Protein AF-A0A7W7MSZ8-F1 (afdb_monomer)

Secondary structure (DSSP, 8-state):
-------------GGG---HHHHHHHHHHTSTT-EEEEES-HHHHHHHHTSSEE--STTGGG-SEEEE---TTT--HHHHHHHHHHHHTTPEEEES---SEEEETTEEEE-HHHHHHHHHHHHT-PPEE-STT-HHHHHHHHHHTT-PPTT--EEEES-IIIIIHHHHHTT-EEEEESSSTHHHHTT-TTSPPPSEEES-GGGHHHHHHHHH-

Structure (mmCIF, N/CA/C/O backbone):
data_AF-A0A7W7MSZ8-F1
#
_entry.id   AF-A0A7W7MSZ8-F1
#
loop_
_atom_site.group_PDB
_atom_site.id
_atom_site.type_symbol
_atom_site.label_atom_id
_atom_site.label_alt_id
_atom_site.label_comp_id
_atom_site.label_asym_id
_atom_site.label_entity_id
_atom_site.label_seq_id
_atom_site.pdbx_PDB_ins_code
_atom_site.Cartn_x
_atom_site.Cartn_y
_atom_site.Cartn_z
_atom_site.occupancy
_atom_site.B_iso_or_equiv
_atom_site.auth_seq_id
_atom_site.auth_comp_id
_atom_site.auth_asym_id
_atom_site.auth_atom_id
_atom_site.pdbx_PDB_model_num
ATOM 1 N N . MET A 1 1 ? 19.944 14.796 14.033 1.00 32.25 1 MET A N 1
ATOM 2 C CA . MET A 1 1 ? 20.508 13.726 13.190 1.00 32.25 1 MET A CA 1
ATOM 3 C C . MET A 1 1 ? 19.995 14.000 11.793 1.00 32.25 1 MET A C 1
ATOM 5 O O . MET A 1 1 ? 18.788 13.993 11.601 1.00 32.25 1 MET A O 1
ATOM 9 N N . GLU A 1 2 ? 20.884 14.480 10.931 1.00 27.62 2 GLU A N 1
ATOM 10 C CA . GLU A 1 2 ? 20.561 15.154 9.671 1.00 27.62 2 GLU A CA 1
ATOM 11 C C . GLU A 1 2 ? 19.859 14.210 8.691 1.00 27.62 2 GLU A C 1
ATOM 13 O O . GLU A 1 2 ? 20.355 13.129 8.382 1.00 27.62 2 GLU A O 1
ATOM 18 N N . SER A 1 3 ? 18.688 14.632 8.217 1.00 29.45 3 SER A N 1
ATOM 19 C CA . SER A 1 3 ? 17.961 13.967 7.143 1.00 29.45 3 SER A CA 1
ATOM 20 C C . SER A 1 3 ? 18.680 14.290 5.834 1.00 29.45 3 SER A C 1
ATOM 22 O O . SER A 1 3 ? 18.565 15.403 5.323 1.00 29.45 3 SER A O 1
ATOM 24 N N . GLN A 1 4 ? 19.471 13.351 5.315 1.00 29.33 4 GLN A N 1
ATOM 25 C CA . GLN A 1 4 ? 20.028 13.453 3.968 1.00 29.33 4 GLN A CA 1
ATOM 26 C C . GLN A 1 4 ? 18.901 13.239 2.955 1.00 29.33 4 GLN A C 1
ATOM 28 O O . GLN A 1 4 ? 18.637 12.124 2.510 1.00 29.33 4 GLN A O 1
ATOM 33 N N . THR A 1 5 ? 18.214 14.319 2.593 1.00 26.33 5 THR A N 1
ATOM 34 C CA . THR A 1 5 ? 17.416 14.354 1.370 1.00 26.33 5 THR A CA 1
ATOM 35 C C . THR A 1 5 ? 18.396 14.356 0.205 1.00 26.33 5 THR A C 1
ATOM 37 O O . THR A 1 5 ? 18.974 15.390 -0.127 1.00 26.33 5 THR A O 1
ATOM 40 N N . VAL A 1 6 ? 18.618 13.192 -0.404 1.00 27.70 6 VAL A N 1
ATOM 41 C CA . VAL A 1 6 ? 19.163 13.132 -1.761 1.00 27.70 6 VAL A CA 1
ATOM 42 C C . VAL A 1 6 ? 18.134 13.831 -2.646 1.00 27.70 6 VAL A C 1
ATOM 44 O O . VAL A 1 6 ? 17.071 13.279 -2.921 1.00 27.70 6 VAL A O 1
ATOM 47 N N . LEU A 1 7 ? 18.416 15.078 -3.027 1.00 31.38 7 LEU A N 1
ATOM 48 C CA . LEU A 1 7 ? 17.740 15.734 -4.140 1.00 31.38 7 LEU A CA 1
ATOM 49 C C . LEU A 1 7 ? 18.106 14.932 -5.388 1.00 31.38 7 LEU A C 1
ATOM 51 O O . LEU A 1 7 ? 19.170 15.114 -5.973 1.00 31.38 7 LEU A O 1
ATOM 55 N N . LEU A 1 8 ? 17.254 13.971 -5.735 1.00 43.28 8 LEU A N 1
ATOM 56 C CA . LEU A 1 8 ? 17.232 13.429 -7.082 1.00 43.28 8 LEU A CA 1
ATOM 57 C C . LEU A 1 8 ? 16.849 14.612 -7.974 1.00 43.28 8 LEU A C 1
ATOM 59 O O . LEU A 1 8 ? 15.793 15.203 -7.761 1.00 43.28 8 LEU A O 1
ATOM 63 N N . ASP A 1 9 ? 17.740 14.991 -8.889 1.00 45.97 9 ASP A N 1
ATOM 64 C CA . ASP A 1 9 ? 17.580 16.078 -9.866 1.00 45.97 9 ASP A CA 1
ATOM 65 C C . ASP A 1 9 ? 16.508 15.692 -10.904 1.00 45.97 9 ASP A C 1
ATOM 67 O O . ASP A 1 9 ? 16.778 15.424 -12.072 1.00 45.97 9 ASP A O 1
ATOM 71 N N . LEU A 1 10 ? 15.285 15.498 -10.412 1.00 51.84 10 LEU A N 1
ATOM 72 C CA . LEU A 1 10 ? 14.100 15.120 -11.158 1.00 51.84 10 LEU A CA 1
ATOM 73 C C . LEU A 1 10 ? 13.180 16.336 -11.181 1.00 51.84 10 LEU A C 1
ATOM 75 O O . LEU A 1 10 ? 12.626 16.722 -10.150 1.00 51.84 10 LEU A O 1
ATOM 79 N N . ASP A 1 11 ? 12.991 16.904 -12.368 1.00 48.72 11 ASP A N 1
ATOM 80 C CA . ASP A 1 11 ? 11.979 17.925 -12.627 1.00 48.72 11 ASP A CA 1
ATOM 81 C C . ASP A 1 11 ? 10.583 17.281 -12.587 1.00 48.72 11 ASP A C 1
ATOM 83 O O . ASP A 1 11 ? 10.005 16.940 -13.617 1.00 48.72 11 ASP A O 1
ATOM 87 N N . GLY A 1 12 ? 10.061 17.052 -11.381 1.00 53.00 12 GLY A N 1
ATOM 88 C CA . GLY A 1 12 ? 8.702 16.570 -11.140 1.00 53.00 12 GLY A CA 1
ATOM 89 C C . GLY A 1 12 ? 7.910 17.563 -10.295 1.00 53.00 12 GLY A C 1
ATOM 90 O O . GLY A 1 12 ? 8.424 18.133 -9.330 1.00 53.00 12 GLY A O 1
ATOM 91 N N . THR A 1 13 ? 6.640 17.777 -10.626 1.00 53.09 13 THR A N 1
ATOM 92 C CA . THR A 1 13 ? 5.737 18.586 -9.793 1.00 53.09 13 THR A CA 1
ATOM 93 C C . THR A 1 13 ? 4.977 17.701 -8.803 1.00 53.09 13 THR A C 1
ATOM 95 O O . THR A 1 13 ? 4.677 16.544 -9.085 1.00 53.09 13 THR A O 1
ATOM 98 N N . LEU A 1 14 ? 4.585 18.240 -7.639 1.00 57.44 14 LEU A N 1
ATOM 99 C CA . LEU A 1 14 ? 3.763 17.502 -6.658 1.00 57.44 14 LEU A CA 1
ATOM 100 C C . LEU A 1 14 ? 2.440 16.970 -7.248 1.00 57.44 14 LEU A C 1
ATOM 102 O O . LEU A 1 14 ? 1.882 16.015 -6.717 1.00 57.44 14 LEU A O 1
ATOM 106 N N . GLY A 1 15 ? 1.948 17.562 -8.345 1.00 57.09 15 GLY A N 1
ATOM 107 C CA . GLY A 1 15 ? 0.755 17.101 -9.063 1.00 57.09 15 GLY A CA 1
ATOM 108 C C . GLY A 1 15 ? 0.939 15.785 -9.827 1.00 57.09 15 GLY A C 1
ATOM 109 O O . GLY A 1 15 ? -0.052 15.162 -10.194 1.00 57.09 15 GLY A O 1
ATOM 110 N N . GLU A 1 16 ? 2.179 15.341 -10.030 1.00 67.44 16 GLU A N 1
ATOM 111 C CA . GLU A 1 16 ? 2.520 14.086 -10.714 1.00 67.44 16 GLU A CA 1
ATOM 112 C C . GLU A 1 16 ? 2.707 12.921 -9.727 1.00 67.44 16 GLU A C 1
ATOM 114 O O . GLU A 1 16 ? 2.888 11.772 -10.135 1.00 67.44 16 GLU A O 1
ATOM 119 N N . LEU A 1 17 ? 2.627 13.192 -8.418 1.00 78.88 17 LEU A N 1
ATOM 120 C CA . LEU A 1 17 ? 2.780 12.187 -7.375 1.00 78.88 17 LEU A CA 1
ATOM 121 C C . LEU A 1 17 ? 1.416 11.645 -6.931 1.00 78.88 17 LEU A C 1
ATOM 123 O O . LEU A 1 17 ? 0.642 12.320 -6.255 1.00 78.88 17 LEU A O 1
ATOM 127 N N . PHE A 1 18 ? 1.156 10.376 -7.242 1.00 84.06 18 PHE A N 1
ATOM 128 C CA . PHE A 1 18 ? 0.017 9.644 -6.694 1.00 84.06 18 PHE A CA 1
ATOM 129 C C . PHE A 1 18 ? 0.493 8.602 -5.680 1.00 84.06 18 PHE A C 1
ATOM 131 O O . PHE A 1 18 ? 1.152 7.624 -6.038 1.00 84.06 18 PHE A O 1
ATOM 138 N N . THR A 1 19 ? 0.160 8.799 -4.402 1.00 90.56 19 THR A N 1
ATOM 139 C CA . THR A 1 19 ? 0.603 7.915 -3.314 1.00 90.56 19 THR A CA 1
ATOM 140 C C . THR A 1 19 ? -0.549 7.081 -2.752 1.00 90.56 19 THR A C 1
ATOM 142 O O . THR A 1 19 ? -1.724 7.448 -2.880 1.00 90.56 19 THR A O 1
ATOM 145 N N . PRO A 1 20 ? -0.257 5.964 -2.060 1.00 92.12 20 PRO A N 1
ATOM 146 C CA . PRO A 1 20 ? -1.283 5.244 -1.312 1.00 92.12 20 PRO A CA 1
ATOM 147 C C . PRO A 1 20 ? -1.963 6.101 -0.235 1.00 92.12 20 PRO A C 1
ATOM 149 O O . PRO A 1 20 ? -3.116 5.838 0.107 1.00 92.12 20 PRO A O 1
ATOM 152 N N . VAL A 1 21 ? -1.292 7.146 0.273 1.00 93.88 21 VAL A N 1
ATOM 153 C CA . VAL A 1 21 ? -1.900 8.122 1.191 1.00 93.88 21 VAL A CA 1
ATOM 154 C C . VAL A 1 21 ? -3.012 8.884 0.473 1.00 93.88 21 VAL A C 1
ATOM 156 O O . VAL A 1 21 ? -4.122 8.957 0.993 1.00 93.88 21 VAL A O 1
ATOM 159 N N . THR A 1 22 ? -2.786 9.343 -0.762 1.00 91.75 22 THR A N 1
ATOM 160 C CA . THR A 1 22 ? -3.828 9.975 -1.590 1.00 91.75 22 THR A CA 1
ATOM 161 C C . THR A 1 22 ? -5.007 9.034 -1.847 1.00 91.75 22 THR A C 1
ATOM 163 O O . THR A 1 22 ? -6.169 9.446 -1.782 1.00 91.75 22 THR A O 1
ATOM 166 N N . ALA A 1 23 ? -4.744 7.748 -2.093 1.00 91.88 23 ALA A N 1
ATOM 167 C CA . ALA A 1 23 ? -5.803 6.748 -2.222 1.00 91.88 23 ALA A CA 1
ATOM 168 C C . ALA A 1 23 ? -6.606 6.588 -0.915 1.00 91.88 23 ALA A C 1
ATOM 170 O O . ALA A 1 23 ? -7.838 6.563 -0.956 1.00 91.88 23 ALA A O 1
ATOM 171 N N . ALA A 1 24 ? -5.938 6.559 0.242 1.00 94.81 24 ALA A N 1
ATOM 172 C CA . ALA A 1 24 ? -6.593 6.529 1.550 1.00 94.81 24 ALA A CA 1
ATOM 173 C C . ALA A 1 24 ? -7.437 7.781 1.806 1.00 94.81 24 ALA A C 1
ATOM 175 O O . ALA A 1 24 ? -8.587 7.659 2.217 1.00 94.81 24 ALA A O 1
ATOM 176 N N . GLN A 1 25 ? -6.925 8.971 1.485 1.00 93.75 25 GLN A N 1
ATOM 177 C CA . GLN A 1 25 ? -7.673 10.227 1.591 1.00 93.75 25 GLN A CA 1
ATOM 178 C C . GLN A 1 25 ? -8.975 10.180 0.783 1.00 93.75 25 GLN A C 1
ATOM 180 O O . GLN A 1 25 ? -10.013 10.605 1.286 1.00 93.75 25 GLN A O 1
ATOM 185 N N . ARG A 1 26 ? -8.959 9.612 -0.434 1.00 90.94 26 ARG A N 1
ATOM 186 C CA . ARG A 1 26 ? -10.177 9.431 -1.248 1.00 90.94 26 ARG A CA 1
ATOM 187 C C . ARG A 1 26 ? -11.187 8.494 -0.583 1.00 90.94 26 ARG A C 1
ATOM 189 O O . ARG A 1 26 ? -12.378 8.796 -0.598 1.00 90.94 26 ARG A O 1
ATOM 196 N N . VAL A 1 27 ? -10.732 7.386 0.008 1.00 92.94 27 VAL A N 1
ATOM 197 C CA . VAL A 1 27 ? -11.614 6.461 0.745 1.00 92.94 27 VAL A CA 1
ATOM 198 C C . VAL A 1 27 ? -12.225 7.148 1.967 1.00 92.94 27 VAL A C 1
ATOM 200 O O . VAL A 1 27 ? -13.437 7.097 2.154 1.00 92.94 27 VAL A O 1
ATOM 203 N N . LEU A 1 28 ? -11.409 7.846 2.758 1.00 95.00 28 LEU A N 1
ATOM 204 C CA . LEU A 1 28 ? -11.857 8.532 3.970 1.00 95.00 28 LEU A CA 1
ATOM 205 C C . LEU A 1 28 ? -12.809 9.698 3.665 1.00 95.00 28 LEU A C 1
ATOM 207 O O . LEU A 1 28 ? -13.829 9.846 4.332 1.00 95.00 28 LEU A O 1
ATOM 211 N N . ALA A 1 29 ? -12.539 10.475 2.611 1.00 92.56 29 ALA A N 1
ATOM 212 C CA . ALA A 1 29 ? -13.412 11.564 2.170 1.00 92.56 29 ALA A CA 1
ATOM 213 C C . ALA A 1 29 ? -14.798 11.072 1.714 1.00 92.56 29 ALA A C 1
ATOM 215 O O . ALA A 1 29 ? -15.786 11.789 1.862 1.00 92.56 29 ALA A O 1
ATOM 216 N N . ALA A 1 30 ? -14.885 9.844 1.193 1.00 92.31 30 ALA A N 1
ATOM 217 C CA . ALA A 1 30 ? -16.148 9.201 0.835 1.00 92.31 30 ALA A CA 1
ATOM 218 C C . ALA A 1 30 ? -16.914 8.633 2.049 1.00 92.31 30 ALA A C 1
ATOM 220 O O . ALA A 1 30 ? -18.045 8.175 1.889 1.00 92.31 30 ALA A O 1
ATOM 221 N N . ALA A 1 31 ? -16.335 8.685 3.256 1.00 93.12 31 ALA A N 1
ATOM 222 C CA . ALA A 1 31 ? -16.928 8.219 4.507 1.00 93.12 31 ALA A CA 1
ATOM 223 C C . ALA A 1 31 ? -17.095 9.382 5.515 1.00 93.12 31 ALA A C 1
ATOM 225 O O . ALA A 1 31 ? -16.281 9.540 6.433 1.00 93.12 31 ALA A O 1
ATOM 226 N N . PRO A 1 32 ? -18.153 10.212 5.385 1.00 89.12 32 PRO A N 1
ATOM 227 C CA . PRO A 1 32 ? -18.385 11.350 6.271 1.00 89.12 32 PRO A CA 1
ATOM 228 C C . PRO A 1 32 ? -18.420 10.953 7.751 1.00 89.12 32 PRO A C 1
ATOM 230 O O . PRO A 1 32 ? -19.103 10.008 8.143 1.00 89.12 32 PRO A O 1
ATOM 233 N N . GLY A 1 33 ? -17.692 11.696 8.587 1.00 91.31 33 GLY A N 1
ATOM 234 C CA . GLY A 1 33 ? -17.629 11.440 10.030 1.00 91.31 33 GLY A CA 1
ATOM 235 C C . GLY A 1 33 ? -16.801 10.212 10.421 1.00 91.31 33 GLY A C 1
ATOM 236 O O . GLY A 1 33 ? -16.899 9.757 11.565 1.00 91.31 33 GLY A O 1
ATOM 237 N N . CYS A 1 34 ? -15.984 9.670 9.509 1.00 96.38 34 CYS A N 1
ATOM 238 C CA . CYS A 1 34 ? -15.116 8.547 9.826 1.00 96.38 34 CYS A CA 1
ATOM 239 C C . CYS A 1 34 ? -14.164 8.876 10.990 1.00 96.38 34 CYS A C 1
ATOM 241 O O . CYS A 1 34 ? -13.590 9.962 11.111 1.00 96.38 34 CYS A O 1
ATOM 243 N N . ARG A 1 35 ? -14.022 7.890 11.874 1.00 97.88 35 ARG A N 1
ATOM 244 C CA . ARG A 1 35 ? -13.057 7.857 12.974 1.00 97.88 35 ARG A CA 1
ATOM 245 C C . ARG A 1 35 ? -11.915 6.943 12.562 1.00 97.88 35 ARG A C 1
ATOM 247 O O . ARG A 1 35 ? -12.175 5.774 12.258 1.00 97.88 35 ARG A O 1
ATOM 254 N N . VAL A 1 36 ? -10.698 7.463 12.524 1.00 98.25 36 VAL A N 1
ATOM 255 C CA . VAL A 1 36 ? -9.559 6.798 11.885 1.00 98.25 36 VAL A CA 1
ATOM 256 C C . VAL A 1 36 ? -8.461 6.570 12.908 1.00 98.25 36 VAL A C 1
ATOM 258 O O . VAL A 1 36 ? -7.939 7.516 13.495 1.00 98.25 36 VAL A O 1
ATOM 261 N N . LEU A 1 37 ? -8.111 5.308 13.127 1.00 98.31 37 LEU A N 1
ATOM 262 C CA . LEU A 1 37 ? -6.903 4.947 13.851 1.00 98.31 37 LEU A CA 1
ATOM 263 C C . LEU A 1 37 ? -5.768 4.815 12.832 1.00 98.31 37 LEU A C 1
ATOM 265 O O . LEU A 1 37 ? -5.870 4.009 11.911 1.00 98.31 37 LEU A O 1
ATOM 269 N N . VAL A 1 38 ? -4.697 5.590 12.985 1.00 97.69 38 VAL A N 1
ATOM 270 C CA . VAL A 1 38 ? -3.560 5.567 12.052 1.00 97.69 38 VAL A CA 1
ATOM 271 C C . VAL A 1 38 ? -2.331 5.009 12.758 1.00 97.69 38 VAL A C 1
ATOM 273 O O . VAL A 1 38 ? -1.899 5.542 13.777 1.00 97.69 38 VAL A O 1
ATOM 276 N N . LEU A 1 39 ? -1.780 3.934 12.200 1.00 97.25 39 LEU A N 1
ATOM 277 C CA . LEU A 1 39 ? -0.484 3.360 12.542 1.00 97.25 39 LEU A CA 1
ATOM 278 C C . LEU A 1 39 ? 0.479 3.721 11.414 1.00 97.25 39 LEU A C 1
ATOM 280 O O . LEU A 1 39 ? 0.647 2.964 10.460 1.00 97.25 39 LEU A O 1
ATOM 284 N N . ALA A 1 40 ? 1.045 4.914 11.497 1.00 96.06 40 ALA A N 1
ATOM 285 C CA . ALA A 1 40 ? 2.048 5.413 10.573 1.00 96.06 40 ALA A CA 1
ATOM 286 C C . ALA A 1 40 ? 2.850 6.521 11.261 1.00 96.06 40 ALA A C 1
ATOM 288 O O . ALA A 1 40 ? 2.407 7.069 12.273 1.00 96.06 40 ALA A O 1
ATOM 289 N N . ASP A 1 41 ? 3.997 6.868 10.700 1.00 93.94 41 ASP A N 1
ATOM 290 C CA . ASP A 1 41 ? 4.798 7.988 11.169 1.00 93.94 41 ASP A CA 1
ATOM 291 C C . ASP A 1 41 ? 4.087 9.329 10.904 1.00 93.94 41 ASP A C 1
ATOM 293 O O . ASP A 1 41 ? 3.172 9.437 10.079 1.00 93.94 41 ASP A O 1
ATOM 297 N N . GLU A 1 42 ? 4.488 10.357 11.655 1.00 91.81 42 GLU A N 1
ATOM 298 C CA . GLU A 1 42 ? 3.739 11.613 11.799 1.00 91.81 42 GLU A CA 1
ATOM 299 C C . GLU A 1 42 ? 3.334 12.292 10.476 1.00 91.81 42 GLU A C 1
ATOM 301 O O . GLU A 1 42 ? 2.169 12.671 10.363 1.00 91.81 42 GLU A O 1
ATOM 306 N N . PRO A 1 43 ? 4.188 12.362 9.430 1.00 91.56 43 PRO A N 1
ATOM 307 C CA . PRO A 1 43 ? 3.801 12.992 8.165 1.00 91.56 43 PRO A CA 1
ATOM 308 C C . PRO A 1 43 ? 2.553 12.365 7.526 1.00 91.56 43 PRO A C 1
ATOM 310 O O . PRO A 1 43 ? 1.664 13.068 7.048 1.00 91.56 43 PRO A O 1
ATOM 313 N N . VAL A 1 44 ? 2.438 11.034 7.573 1.00 92.12 44 VAL A N 1
ATOM 314 C CA . VAL A 1 44 ? 1.273 10.313 7.037 1.00 92.12 44 VAL A CA 1
ATOM 315 C C . VAL A 1 44 ? 0.040 10.564 7.904 1.00 92.12 44 VAL A C 1
ATOM 317 O O . VAL A 1 44 ? -1.069 10.715 7.386 1.00 92.12 44 VAL A O 1
ATOM 320 N N . ARG A 1 45 ? 0.211 10.624 9.230 1.00 93.62 45 ARG A N 1
ATOM 321 C CA . ARG A 1 45 ? -0.886 10.929 10.161 1.00 93.62 45 ARG A CA 1
ATOM 322 C C . ARG A 1 45 ? -1.451 12.323 9.905 1.00 93.62 45 ARG A C 1
ATOM 324 O O . ARG A 1 45 ? -2.670 12.451 9.782 1.00 93.62 45 ARG A O 1
ATOM 331 N N . ASP A 1 46 ? -0.589 13.324 9.755 1.00 92.19 46 ASP A N 1
ATOM 332 C CA . ASP A 1 46 ? -0.970 14.713 9.474 1.00 92.19 46 ASP A CA 1
ATOM 333 C C . ASP A 1 46 ? -1.720 14.850 8.147 1.00 92.19 46 ASP A C 1
ATOM 335 O O . ASP A 1 46 ? -2.718 15.572 8.045 1.00 92.19 46 ASP A O 1
ATOM 339 N N . GLU A 1 47 ? -1.282 14.122 7.119 1.00 92.25 47 GLU A N 1
ATOM 340 C CA . GLU A 1 47 ? -1.974 14.084 5.833 1.00 92.25 47 GLU A CA 1
ATOM 341 C C . GLU A 1 47 ? -3.383 13.491 5.929 1.00 92.25 47 GLU A C 1
ATOM 343 O O . GLU A 1 47 ? -4.312 14.010 5.303 1.00 92.25 47 GLU A O 1
ATOM 348 N N . LEU A 1 48 ? -3.569 12.433 6.720 1.00 93.12 48 LEU A N 1
ATOM 349 C CA . LEU A 1 48 ? -4.868 11.775 6.886 1.00 93.12 48 LEU A CA 1
ATOM 350 C C . LEU A 1 48 ? -5.800 12.519 7.849 1.00 93.12 48 LEU A C 1
ATOM 352 O O . LEU A 1 48 ? -7.021 12.417 7.708 1.00 93.12 48 LEU A O 1
ATOM 356 N N . ALA A 1 49 ? -5.260 13.317 8.775 1.00 91.62 49 ALA A N 1
ATOM 357 C CA . ALA A 1 49 ? -6.037 14.112 9.729 1.00 91.62 49 ALA A CA 1
ATOM 358 C C . ALA A 1 49 ? -7.011 15.092 9.052 1.00 91.62 49 ALA A C 1
ATOM 360 O O . ALA A 1 49 ? -8.018 15.484 9.638 1.00 91.62 49 ALA A O 1
ATOM 361 N N . ARG A 1 50 ? -6.738 15.468 7.797 1.00 90.31 50 ARG A N 1
ATOM 362 C CA . ARG A 1 50 ? -7.588 16.363 6.999 1.00 90.31 50 ARG A CA 1
ATOM 363 C C . ARG A 1 50 ? -8.858 15.695 6.460 1.00 90.31 50 ARG A C 1
ATOM 365 O O . ARG A 1 50 ? -9.756 16.397 6.006 1.00 90.31 50 ARG A O 1
ATOM 372 N N . HIS A 1 51 ? -8.942 14.364 6.503 1.00 90.88 51 HIS A N 1
ATOM 373 C CA . HIS A 1 51 ? -9.999 13.585 5.844 1.00 90.88 51 HIS A CA 1
ATOM 374 C C . HIS A 1 51 ? -10.827 12.723 6.808 1.00 90.88 51 HIS A C 1
ATOM 376 O O . HIS A 1 51 ? -11.700 11.981 6.366 1.00 90.88 51 HIS A O 1
ATOM 382 N N . GLY A 1 52 ? -10.592 12.830 8.117 1.00 89.06 52 GLY A N 1
ATOM 383 C CA . GLY A 1 52 ? -11.349 12.116 9.142 1.00 89.06 52 GLY A CA 1
ATOM 384 C C . GLY A 1 52 ? -10.938 12.524 10.554 1.00 89.06 52 GLY A C 1
ATOM 385 O O . GLY A 1 52 ? -9.905 13.158 10.758 1.00 89.06 52 GLY A O 1
ATOM 386 N N . ARG A 1 53 ? -11.731 12.141 11.562 1.00 95.62 53 ARG A N 1
ATOM 387 C CA . ARG A 1 53 ? -11.354 12.348 12.968 1.00 95.62 53 ARG A CA 1
ATOM 388 C C . ARG A 1 53 ? -10.332 11.290 13.361 1.00 95.62 53 ARG A C 1
ATOM 390 O O . ARG A 1 53 ? -10.699 10.125 13.527 1.00 95.62 53 ARG A O 1
ATOM 397 N N . LEU A 1 54 ? -9.079 11.689 13.565 1.00 96.44 54 LEU A N 1
ATOM 398 C CA . LEU A 1 54 ? -8.092 10.787 14.152 1.00 96.44 54 LEU A CA 1
ATOM 399 C C . LEU A 1 54 ? -8.514 10.397 15.572 1.00 96.44 54 LEU A C 1
ATOM 401 O O . LEU A 1 54 ? -8.957 11.245 16.350 1.00 96.44 54 LEU A O 1
ATOM 405 N N . VAL A 1 55 ? -8.393 9.113 15.900 1.00 97.50 55 VAL A N 1
ATOM 406 C CA . VAL A 1 55 ? -8.643 8.601 17.251 1.00 97.50 55 VAL A CA 1
ATOM 407 C C . VAL A 1 55 ? -7.351 8.153 17.908 1.00 97.50 55 VAL A C 1
ATOM 409 O O . VAL A 1 55 ? -6.427 7.668 17.252 1.00 97.50 55 VAL A O 1
ATOM 412 N N . SER A 1 56 ? -7.297 8.322 19.224 1.00 96.75 56 SER A N 1
ATOM 413 C CA . SER A 1 56 ? -6.185 7.842 20.039 1.00 96.75 56 SER A CA 1
ATOM 414 C C . SER A 1 56 ? -6.183 6.310 20.158 1.00 96.75 56 SER A C 1
ATOM 416 O O . SER A 1 56 ? -7.181 5.640 19.879 1.00 96.75 56 SER A O 1
ATOM 418 N N . LEU A 1 57 ? -5.067 5.741 20.632 1.00 97.00 57 LEU A N 1
ATOM 419 C CA . LEU A 1 57 ? -4.966 4.303 20.923 1.00 97.00 57 LEU A CA 1
ATOM 420 C C . LEU A 1 57 ? -5.991 3.844 21.973 1.00 97.00 57 LEU A C 1
ATOM 422 O O . LEU A 1 57 ? -6.487 2.720 21.900 1.00 97.00 57 LEU A O 1
ATOM 426 N N . ASP A 1 58 ? -6.329 4.708 22.931 1.00 96.50 58 ASP A N 1
ATOM 427 C CA . ASP A 1 58 ? -7.273 4.385 24.005 1.00 96.50 58 ASP A CA 1
ATOM 428 C C . ASP A 1 58 ? -8.731 4.394 23.502 1.00 96.50 58 ASP A C 1
ATOM 430 O O . ASP A 1 58 ? -9.579 3.651 23.998 1.00 96.50 58 ASP A O 1
ATOM 434 N N . GLU A 1 59 ? -9.014 5.145 22.436 1.00 96.75 59 GLU A N 1
ATOM 435 C CA . GLU A 1 59 ? -10.307 5.174 21.745 1.00 96.75 59 GLU A CA 1
ATOM 436 C C . GLU A 1 59 ? -10.406 4.156 20.592 1.00 96.75 59 GLU A C 1
ATOM 438 O O . GLU A 1 59 ? -11.372 4.198 19.826 1.00 96.75 59 GLU A O 1
ATOM 443 N N . ALA A 1 60 ? -9.453 3.228 20.445 1.00 97.19 60 ALA A N 1
ATOM 444 C CA . ALA A 1 60 ? -9.327 2.376 19.257 1.00 97.19 60 ALA A CA 1
ATOM 445 C C . ALA A 1 60 ? -10.611 1.624 18.864 1.00 97.19 60 ALA A C 1
ATOM 447 O O . ALA A 1 60 ? -10.944 1.536 17.688 1.00 97.19 60 ALA A O 1
ATOM 448 N N . ARG A 1 61 ? -11.395 1.139 19.835 1.00 97.56 61 ARG A N 1
ATOM 449 C CA . ARG A 1 61 ? -12.672 0.441 19.567 1.00 97.56 61 ARG A CA 1
ATOM 450 C C . ARG A 1 61 ? -13.741 1.325 18.921 1.00 97.56 61 ARG A C 1
ATOM 452 O O . ARG A 1 61 ? -14.719 0.809 18.396 1.00 97.56 61 ARG A O 1
ATOM 459 N N . SER A 1 62 ? -13.584 2.644 18.997 1.00 97.75 62 SER A N 1
ATOM 460 C CA . SER A 1 62 ? -14.457 3.601 18.325 1.00 97.75 62 SER A CA 1
ATOM 461 C C . SER A 1 62 ? -14.060 3.830 16.863 1.00 97.75 62 SER A C 1
ATOM 463 O O . SER A 1 62 ? -14.841 4.405 16.106 1.00 97.75 62 SER A O 1
ATOM 465 N N . ALA A 1 63 ? -12.873 3.393 16.434 1.00 98.44 63 ALA A N 1
ATOM 466 C CA . ALA A 1 63 ? -12.436 3.572 15.060 1.00 98.44 63 ALA A CA 1
ATOM 467 C C . ALA A 1 63 ? -13.398 2.875 14.085 1.00 98.44 63 ALA A C 1
ATOM 469 O O . ALA A 1 63 ? -13.831 1.747 14.297 1.00 98.44 63 ALA A O 1
ATOM 470 N N . SER A 1 64 ? -13.719 3.574 13.003 1.00 98.25 64 SER A N 1
ATOM 471 C CA . SER A 1 64 ? -14.399 3.013 11.829 1.00 98.25 64 SER A CA 1
ATOM 472 C C . SER A 1 64 ? -13.407 2.461 10.805 1.00 98.25 64 SER A C 1
ATOM 474 O O . SER A 1 64 ? -13.752 1.574 10.036 1.00 98.25 64 SER A O 1
ATOM 476 N N . HIS A 1 65 ? -12.178 2.980 10.810 1.00 98.62 65 HIS A N 1
ATOM 477 C CA . HIS A 1 65 ? -11.114 2.603 9.889 1.00 98.62 65 HIS A CA 1
ATOM 478 C C . HIS A 1 65 ? -9.793 2.517 10.655 1.00 98.62 65 HIS A C 1
ATOM 480 O O . HIS A 1 65 ? -9.531 3.334 11.543 1.00 98.62 65 HIS A O 1
ATOM 486 N N . VAL A 1 66 ? -8.958 1.553 10.286 1.00 98.56 66 VAL A N 1
ATOM 487 C CA . VAL A 1 66 ? -7.561 1.447 10.708 1.00 98.56 66 VAL A CA 1
ATOM 488 C C . VAL A 1 66 ? -6.697 1.599 9.468 1.00 98.56 66 VAL A C 1
ATOM 490 O O . VAL A 1 66 ? -6.862 0.837 8.523 1.00 98.56 66 VAL A O 1
ATOM 493 N N . VAL A 1 67 ? -5.776 2.558 9.461 1.00 98.25 67 VAL A N 1
ATOM 494 C CA . VAL A 1 67 ? -4.807 2.739 8.374 1.00 98.25 67 VAL A CA 1
ATOM 495 C C . VAL A 1 67 ? -3.428 2.352 8.879 1.00 98.25 67 VAL A C 1
ATOM 497 O O . VAL A 1 67 ? -2.946 2.946 9.840 1.00 98.25 67 VAL A O 1
ATOM 500 N N . ILE A 1 68 ? -2.794 1.378 8.231 1.00 98.12 68 ILE A N 1
ATOM 501 C CA . ILE A 1 68 ? -1.412 0.977 8.502 1.00 98.12 68 ILE A CA 1
ATOM 502 C C . ILE A 1 68 ? -0.529 1.450 7.345 1.00 98.12 68 ILE A C 1
ATOM 504 O O . ILE A 1 68 ? -0.728 1.060 6.191 1.00 98.12 68 ILE A O 1
ATOM 508 N N . GLY A 1 69 ? 0.434 2.305 7.671 1.00 96.44 69 GLY A N 1
ATOM 509 C CA . GLY A 1 69 ? 1.495 2.778 6.790 1.00 96.44 69 GLY A CA 1
ATOM 510 C C . GLY A 1 69 ? 2.870 2.436 7.348 1.00 96.44 69 GLY A C 1
ATOM 511 O O . GLY A 1 69 ? 2.990 1.615 8.254 1.00 96.44 69 GLY A O 1
ATOM 512 N N . ASP A 1 70 ? 3.902 3.090 6.817 1.00 93.44 70 ASP A N 1
ATOM 513 C CA . ASP A 1 70 ? 5.221 3.044 7.443 1.00 93.44 70 ASP A CA 1
ATOM 514 C C . ASP A 1 70 ? 5.129 3.621 8.858 1.00 93.44 70 ASP A C 1
ATOM 516 O O . ASP A 1 70 ? 4.759 4.780 9.031 1.00 93.44 70 ASP A O 1
ATOM 520 N N . CYS A 1 71 ? 5.404 2.784 9.853 1.00 92.75 71 CYS A N 1
ATOM 521 C CA . CYS A 1 71 ? 5.303 3.105 11.269 1.00 92.75 71 CYS A CA 1
ATOM 522 C C . CYS A 1 71 ? 6.611 2.805 12.012 1.00 92.75 71 CYS A C 1
ATOM 524 O O . CYS A 1 71 ? 6.585 2.456 13.192 1.00 92.75 71 CYS A O 1
ATOM 526 N N . ARG A 1 72 ? 7.763 2.848 11.333 1.00 89.69 72 ARG A N 1
ATOM 527 C CA . ARG A 1 72 ? 9.060 2.464 11.920 1.00 89.69 72 ARG A CA 1
ATOM 528 C C . ARG A 1 72 ? 9.416 3.267 13.164 1.00 89.69 72 ARG A C 1
ATOM 530 O O . ARG A 1 72 ? 9.994 2.700 14.089 1.00 89.69 72 ARG A O 1
ATOM 537 N N . GLN A 1 73 ? 9.058 4.549 13.218 1.00 89.38 73 GLN A N 1
ATOM 538 C CA . GLN A 1 73 ? 9.375 5.397 14.371 1.00 89.38 73 GLN A CA 1
ATOM 539 C C . GLN A 1 73 ? 8.343 5.310 15.496 1.00 89.38 73 GLN A C 1
ATOM 541 O O . GLN A 1 73 ? 8.616 5.717 16.625 1.00 89.38 73 GLN A O 1
ATOM 546 N N . THR A 1 74 ? 7.157 4.782 15.203 1.00 86.69 74 THR A N 1
ATOM 547 C CA . THR A 1 74 ? 5.997 4.839 16.100 1.00 86.69 74 THR A CA 1
ATOM 548 C C . THR A 1 74 ? 5.541 3.469 16.601 1.00 86.69 74 THR A C 1
ATOM 550 O O . THR A 1 74 ? 4.868 3.384 17.630 1.00 86.69 74 THR A O 1
ATOM 553 N N . LEU A 1 75 ? 5.921 2.379 15.931 1.00 94.50 75 LEU A N 1
ATOM 554 C CA . LEU A 1 75 ? 5.420 1.037 16.210 1.00 94.50 75 LEU A CA 1
ATOM 555 C C . LEU A 1 75 ? 5.735 0.563 17.634 1.00 94.50 75 LEU A C 1
ATOM 557 O O . LEU A 1 75 ? 6.869 0.567 18.105 1.00 94.50 75 LEU A O 1
ATOM 561 N N . SER A 1 76 ? 4.707 0.040 18.297 1.00 96.25 76 SER A N 1
ATOM 562 C CA . SER A 1 76 ? 4.841 -0.707 19.546 1.00 96.25 76 SER A CA 1
ATOM 563 C C . SER A 1 76 ? 3.716 -1.732 19.680 1.00 96.25 76 SER A C 1
ATOM 565 O O . SER A 1 76 ? 2.712 -1.661 18.968 1.00 96.25 76 SER A O 1
ATOM 567 N N . TYR A 1 77 ? 3.823 -2.653 20.641 1.00 97.12 77 TYR A N 1
ATOM 568 C CA . TYR A 1 77 ? 2.734 -3.594 20.937 1.00 97.12 77 TYR A CA 1
ATOM 569 C C . TYR A 1 77 ? 1.411 -2.894 21.277 1.00 97.12 77 TYR A C 1
ATOM 571 O O . TYR A 1 77 ? 0.352 -3.405 20.927 1.00 97.12 77 TYR A O 1
ATOM 579 N N . ARG A 1 78 ? 1.442 -1.692 21.878 1.00 97.62 78 ARG A N 1
ATOM 580 C CA . ARG A 1 78 ? 0.216 -0.910 22.123 1.00 97.62 78 ARG A CA 1
ATOM 581 C C . ARG A 1 78 ? -0.480 -0.506 20.822 1.00 97.62 78 ARG A C 1
ATOM 583 O O . ARG A 1 78 ? -1.707 -0.496 20.783 1.00 97.62 78 ARG A O 1
ATOM 590 N N . HIS A 1 79 ? 0.283 -0.198 19.774 1.00 97.75 79 HIS A N 1
ATOM 591 C CA . HIS A 1 79 ? -0.266 0.112 18.455 1.00 97.75 79 HIS A CA 1
ATOM 592 C C . HIS A 1 79 ? -0.902 -1.126 17.821 1.00 97.75 79 HIS A C 1
ATOM 594 O O . HIS A 1 79 ? -2.046 -1.055 17.376 1.00 97.75 79 HIS A O 1
ATOM 600 N N . LEU A 1 80 ? -0.207 -2.269 17.853 1.00 98.12 80 LEU A N 1
ATOM 601 C CA . LEU A 1 80 ? -0.734 -3.541 17.348 1.00 98.12 80 LEU A CA 1
ATOM 602 C C . LEU A 1 80 ? -2.033 -3.938 18.062 1.00 98.12 80 LEU A C 1
ATOM 604 O O . LEU 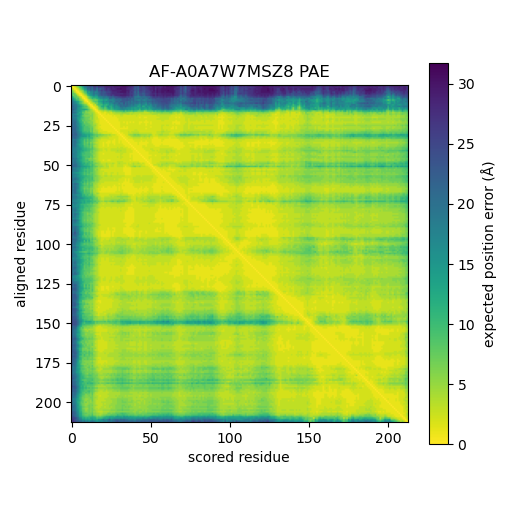A 1 80 ? -3.030 -4.233 17.407 1.00 98.12 80 LEU A O 1
ATOM 608 N N . ASP A 1 81 ? -2.053 -3.860 19.393 1.00 98.38 81 ASP A N 1
ATOM 609 C CA . ASP A 1 81 ? -3.237 -4.118 20.214 1.00 98.38 81 ASP A CA 1
ATOM 610 C C . ASP A 1 81 ? -4.405 -3.192 19.860 1.00 98.38 81 ASP A C 1
ATOM 612 O O . ASP A 1 81 ? -5.553 -3.636 19.785 1.00 98.38 81 ASP A O 1
ATOM 616 N N . ALA A 1 82 ? -4.134 -1.899 19.669 1.00 98.50 82 ALA A N 1
ATOM 617 C CA . ALA A 1 82 ? -5.143 -0.917 19.293 1.00 98.50 82 ALA A CA 1
ATOM 618 C C . ALA A 1 82 ? -5.738 -1.238 17.914 1.00 98.50 82 ALA A C 1
ATOM 620 O O . ALA A 1 82 ? -6.961 -1.336 17.791 1.00 98.50 82 ALA A O 1
ATOM 621 N N . ALA A 1 83 ? -4.892 -1.481 16.909 1.00 98.44 83 ALA A N 1
ATOM 622 C CA . ALA A 1 83 ? -5.321 -1.878 15.569 1.00 98.44 83 ALA A CA 1
ATOM 623 C C . ALA A 1 83 ? -6.150 -3.167 15.603 1.00 98.44 83 ALA A C 1
ATOM 625 O O . ALA A 1 83 ? -7.276 -3.193 15.111 1.00 98.44 83 ALA A O 1
ATOM 626 N N . PHE A 1 84 ? -5.651 -4.207 16.269 1.00 98.62 84 PHE A N 1
ATOM 627 C CA . PHE A 1 84 ? -6.359 -5.472 16.444 1.00 98.62 84 PHE A CA 1
ATOM 628 C C . PHE A 1 84 ? -7.742 -5.287 17.087 1.00 98.62 84 PHE A C 1
ATOM 630 O O . PHE A 1 84 ? -8.748 -5.790 16.579 1.00 98.62 84 PHE A O 1
ATOM 637 N N . ARG A 1 85 ? -7.824 -4.533 18.192 1.00 98.56 85 ARG A N 1
ATOM 638 C CA . ARG A 1 85 ? -9.088 -4.272 18.902 1.00 98.56 85 ARG A CA 1
ATOM 639 C C . ARG A 1 85 ? -10.072 -3.477 18.047 1.00 98.56 85 ARG A C 1
ATOM 641 O O . ARG A 1 85 ? -11.263 -3.773 18.098 1.00 98.56 85 ARG A O 1
ATOM 648 N N . ALA A 1 86 ? -9.592 -2.501 17.279 1.00 98.75 86 ALA A N 1
ATOM 649 C CA . ALA A 1 86 ? -10.403 -1.727 16.345 1.00 98.75 86 ALA A CA 1
ATOM 650 C C . ALA A 1 86 ? -10.984 -2.617 15.233 1.00 98.75 86 ALA A C 1
ATOM 652 O O . ALA A 1 86 ? -12.196 -2.627 15.016 1.00 98.75 86 ALA A O 1
ATOM 653 N N . VAL A 1 87 ? -10.148 -3.436 14.586 1.00 98.75 87 VAL A N 1
ATOM 654 C CA . VAL A 1 87 ? -10.583 -4.343 13.508 1.00 98.75 87 VAL A CA 1
ATOM 655 C C . VAL A 1 87 ? -11.575 -5.387 14.027 1.00 98.75 87 VAL A C 1
ATOM 657 O O . VAL A 1 87 ? -12.604 -5.634 13.392 1.00 98.75 87 VAL A O 1
ATOM 660 N N . ARG A 1 88 ? -11.349 -5.951 15.222 1.00 98.12 88 ARG A N 1
ATOM 661 C CA . ARG A 1 88 ? -12.323 -6.846 15.874 1.00 98.12 88 ARG A CA 1
ATOM 662 C C . ARG A 1 88 ? -13.644 -6.161 16.215 1.00 98.12 88 ARG A C 1
ATOM 664 O O . ARG A 1 88 ? -14.679 -6.820 16.189 1.00 98.12 88 ARG A O 1
ATOM 671 N N . ALA A 1 89 ? -13.618 -4.866 16.523 1.00 98.19 89 ALA A N 1
ATOM 672 C CA . ALA A 1 89 ? -14.815 -4.070 16.783 1.00 98.19 89 ALA A CA 1
ATOM 673 C C . ALA A 1 89 ? -15.575 -3.668 15.503 1.00 98.19 89 ALA A C 1
ATOM 675 O O . ALA A 1 89 ? -16.660 -3.105 15.607 1.00 98.19 89 ALA A O 1
ATOM 676 N N . GLY A 1 90 ? -15.051 -3.986 14.313 1.00 98.00 90 GLY A N 1
ATOM 677 C CA . GLY A 1 90 ? -15.723 -3.727 13.037 1.00 98.00 90 GLY A CA 1
ATOM 678 C C . GLY A 1 90 ? -15.046 -2.696 12.142 1.00 98.00 90 GLY A C 1
ATOM 679 O O . GLY A 1 90 ? -15.584 -2.426 11.074 1.00 98.00 90 GLY A O 1
ATOM 680 N N . ALA A 1 91 ? -13.899 -2.135 12.537 1.00 98.56 91 ALA A N 1
ATOM 681 C CA . ALA A 1 91 ? -13.186 -1.183 11.693 1.00 98.56 91 ALA A CA 1
ATOM 682 C C . ALA A 1 91 ? -12.674 -1.837 10.395 1.00 98.56 91 ALA A C 1
ATOM 684 O O . ALA A 1 91 ? -12.168 -2.963 10.424 1.00 98.56 91 ALA A O 1
ATOM 685 N N . GLU A 1 92 ? -12.748 -1.113 9.276 1.00 98.38 92 GLU A N 1
ATOM 686 C CA . GLU A 1 92 ? -12.102 -1.517 8.021 1.00 98.38 92 GLU A CA 1
ATOM 687 C C . GLU A 1 92 ? -10.580 -1.398 8.170 1.00 98.38 92 GLU A C 1
ATOM 689 O O . GLU A 1 92 ? -10.064 -0.332 8.515 1.00 98.38 92 GLU A O 1
ATOM 694 N N . LEU A 1 93 ? -9.857 -2.490 7.915 1.00 98.62 93 LEU A N 1
ATOM 695 C CA . LEU A 1 93 ? -8.398 -2.496 7.904 1.00 98.62 93 LEU A CA 1
ATOM 696 C C . LEU A 1 93 ? -7.893 -2.080 6.520 1.00 98.62 93 LEU A C 1
ATOM 698 O O . LEU A 1 93 ? -8.150 -2.761 5.530 1.00 98.62 93 LEU A O 1
ATOM 702 N N . MET A 1 94 ? -7.139 -0.989 6.458 1.00 98.12 94 MET A N 1
ATOM 703 C CA . MET A 1 94 ? -6.528 -0.463 5.244 1.00 98.12 94 MET A CA 1
ATOM 704 C C . MET A 1 94 ? -5.006 -0.470 5.371 1.00 98.12 94 MET A C 1
ATOM 706 O O . MET A 1 94 ? -4.449 -0.011 6.367 1.00 98.12 94 MET A O 1
ATOM 710 N N . ALA A 1 95 ? -4.330 -0.962 4.340 1.00 97.38 95 ALA A N 1
ATOM 711 C CA . ALA A 1 95 ? -2.878 -0.978 4.245 1.00 97.38 95 ALA A CA 1
ATOM 712 C C . ALA A 1 95 ? -2.425 -0.041 3.124 1.00 97.38 95 ALA A C 1
ATOM 714 O O . ALA A 1 95 ? -2.829 -0.207 1.970 1.00 97.38 95 ALA A O 1
ATOM 715 N N . LEU A 1 96 ? -1.559 0.920 3.444 1.00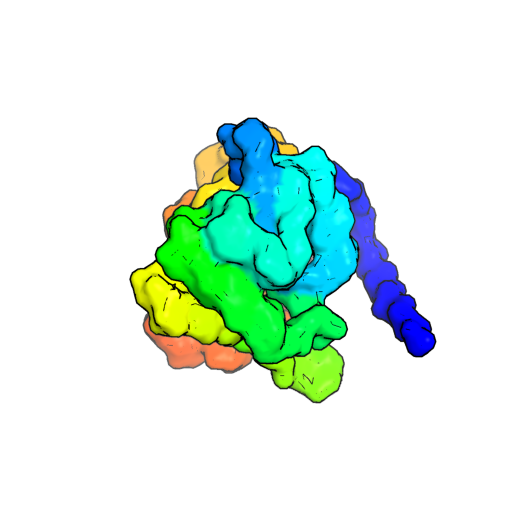 96.06 96 LEU A N 1
ATOM 716 C CA . LEU A 1 96 ? -0.955 1.797 2.439 1.00 96.06 96 LEU A CA 1
ATOM 717 C C . LEU A 1 96 ? 0.007 1.018 1.531 1.00 96.06 96 LEU A C 1
ATOM 719 O O . LEU A 1 96 ? 0.098 1.292 0.340 1.00 96.06 96 LEU A O 1
ATOM 723 N N . GLN A 1 97 ? 0.671 -0.005 2.066 1.00 92.00 97 GLN A N 1
ATOM 724 C CA . GLN A 1 97 ? 1.507 -0.925 1.300 1.00 92.00 97 GLN A CA 1
ATOM 725 C C . GLN A 1 97 ? 1.554 -2.309 1.962 1.00 92.00 97 GLN A C 1
ATOM 727 O O . GLN A 1 97 ? 1.341 -2.435 3.169 1.00 92.00 97 GLN A O 1
ATOM 732 N N . ARG A 1 98 ? 1.840 -3.351 1.170 1.00 90.81 98 ARG A N 1
ATOM 733 C CA . ARG A 1 98 ? 2.083 -4.731 1.643 1.00 90.81 98 ARG A CA 1
ATOM 734 C C . ARG A 1 98 ? 3.447 -5.272 1.196 1.00 90.81 98 ARG A C 1
ATOM 736 O O . ARG A 1 98 ? 3.602 -6.472 0.983 1.00 90.81 98 ARG A O 1
ATOM 743 N N . GLY A 1 99 ? 4.440 -4.394 1.048 1.00 89.62 99 GLY A N 1
ATOM 744 C CA . GLY A 1 99 ? 5.807 -4.820 0.768 1.00 89.62 99 GLY A CA 1
ATOM 745 C C . GLY A 1 99 ? 6.338 -5.728 1.880 1.00 89.62 99 GLY A C 1
ATOM 746 O O . GLY A 1 99 ? 6.024 -5.544 3.059 1.00 89.62 99 GLY A O 1
ATOM 747 N N . ARG A 1 100 ? 7.104 -6.754 1.492 1.00 90.31 100 ARG A N 1
ATOM 748 C CA . ARG A 1 100 ? 7.734 -7.701 2.432 1.00 90.31 100 ARG A CA 1
ATOM 749 C C . ARG A 1 100 ? 8.971 -7.092 3.092 1.00 90.31 100 ARG A C 1
ATOM 751 O O . ARG A 1 100 ? 9.154 -7.201 4.300 1.00 90.31 100 ARG A O 1
ATOM 758 N N . TYR A 1 101 ? 9.798 -6.454 2.273 1.00 92.31 101 TYR A N 1
ATOM 759 C CA . TYR A 1 101 ? 11.006 -5.741 2.663 1.00 92.31 101 TYR A CA 1
ATOM 760 C C . TYR A 1 101 ? 11.258 -4.593 1.684 1.00 92.31 101 TYR A C 1
ATOM 762 O O . TYR A 1 101 ? 10.754 -4.614 0.553 1.00 92.31 101 TYR A O 1
ATOM 770 N N . TYR A 1 102 ? 12.065 -3.629 2.105 1.00 88.06 102 TYR A N 1
ATOM 771 C CA . TYR A 1 102 ? 12.674 -2.630 1.231 1.00 88.06 102 TYR A CA 1
ATOM 772 C C . TYR A 1 102 ? 14.192 -2.676 1.402 1.00 88.06 102 TYR A C 1
ATOM 774 O O . TYR A 1 102 ? 14.694 -3.146 2.427 1.00 88.06 102 TYR A O 1
ATOM 782 N N . ARG A 1 103 ? 14.912 -2.218 0.377 1.00 85.44 103 ARG A N 1
ATOM 783 C CA . ARG A 1 103 ? 16.373 -2.194 0.363 1.00 85.44 103 ARG A CA 1
ATOM 784 C C . ARG A 1 103 ? 16.868 -0.768 0.565 1.00 85.44 103 ARG A C 1
ATOM 786 O O . ARG A 1 103 ? 16.431 0.141 -0.139 1.00 85.44 103 ARG A O 1
ATOM 793 N N . ALA A 1 104 ? 17.772 -0.599 1.519 1.00 87.56 104 ALA A N 1
ATOM 794 C CA . ALA A 1 104 ? 18.469 0.644 1.813 1.00 87.56 104 ALA A CA 1
ATOM 795 C C . ALA A 1 104 ? 19.990 0.425 1.756 1.00 87.56 104 ALA A C 1
ATOM 797 O O . ALA A 1 104 ? 20.466 -0.686 1.518 1.00 87.56 104 ALA A O 1
ATOM 798 N N . ALA A 1 105 ? 20.765 1.495 1.951 1.00 88.69 105 ALA A N 1
ATOM 799 C CA . ALA A 1 105 ? 22.227 1.443 1.873 1.00 88.69 105 ALA A CA 1
ATOM 800 C C . ALA A 1 105 ? 22.866 0.524 2.933 1.00 88.69 105 ALA A C 1
ATOM 802 O O . ALA A 1 105 ? 23.939 -0.027 2.705 1.00 88.69 105 ALA A O 1
ATOM 803 N N . ASP A 1 106 ? 22.209 0.352 4.079 1.00 91.88 106 ASP A N 1
ATOM 804 C CA . ASP A 1 106 ? 22.639 -0.485 5.201 1.00 91.88 106 ASP A CA 1
ATOM 805 C C . ASP A 1 106 ? 22.062 -1.913 5.162 1.00 91.88 106 ASP A C 1
ATOM 807 O O . ASP A 1 106 ? 22.356 -2.717 6.045 1.00 91.88 106 ASP A O 1
ATOM 811 N N . GLY A 1 107 ? 21.290 -2.252 4.125 1.00 90.88 107 GLY A N 1
ATOM 812 C CA . GLY A 1 107 ? 20.778 -3.598 3.888 1.00 90.88 107 GLY A CA 1
ATOM 813 C C . GLY A 1 107 ? 19.260 -3.669 3.752 1.00 90.88 107 GLY A C 1
ATOM 814 O O . GLY A 1 107 ? 18.589 -2.701 3.386 1.00 90.88 107 GLY A O 1
ATOM 815 N N . ASP A 1 108 ? 18.734 -4.866 4.005 1.00 92.12 108 ASP A N 1
ATOM 816 C CA . ASP A 1 108 ? 17.309 -5.160 3.900 1.00 92.12 108 ASP A CA 1
ATOM 817 C C . ASP A 1 108 ? 16.592 -4.930 5.214 1.00 92.12 108 ASP A C 1
ATOM 819 O O . ASP A 1 108 ? 17.017 -5.390 6.275 1.00 92.12 108 ASP A O 1
ATOM 823 N N . HIS A 1 109 ? 15.435 -4.294 5.112 1.00 92.69 109 HIS A N 1
ATOM 824 C CA . HIS A 1 109 ? 14.616 -3.950 6.259 1.00 92.69 109 HIS A CA 1
ATOM 825 C C . HIS A 1 109 ? 13.204 -4.474 6.077 1.00 92.69 109 HIS A C 1
ATOM 827 O O . HIS A 1 109 ? 12.633 -4.417 4.984 1.00 92.69 109 HIS A O 1
ATOM 833 N N . VAL A 1 110 ? 12.619 -4.948 7.176 1.00 93.81 110 VAL A N 1
ATOM 834 C CA . VAL A 1 110 ? 11.221 -5.381 7.210 1.00 93.81 110 VAL A CA 1
ATOM 835 C C . VAL A 1 110 ? 10.323 -4.229 6.776 1.00 93.81 110 VAL A C 1
ATOM 837 O O . VAL A 1 110 ? 10.499 -3.079 7.195 1.00 93.81 110 VAL A O 1
ATOM 840 N N . ASP A 1 111 ? 9.351 -4.546 5.926 1.00 93.00 111 ASP A N 1
ATOM 841 C CA . ASP A 1 111 ? 8.391 -3.569 5.441 1.00 93.00 111 ASP A CA 1
ATOM 842 C C . ASP A 1 111 ? 6.993 -3.746 6.040 1.00 93.00 111 ASP A C 1
ATOM 844 O O . ASP A 1 111 ? 6.691 -4.718 6.736 1.00 93.00 111 ASP A O 1
ATOM 848 N N . THR A 1 112 ? 6.152 -2.739 5.820 1.00 94.94 112 THR A N 1
ATOM 849 C CA . THR A 1 112 ? 4.820 -2.551 6.406 1.00 94.94 112 THR A CA 1
ATOM 850 C C . THR A 1 112 ? 3.946 -3.801 6.287 1.00 94.94 112 THR A C 1
ATOM 852 O O . THR A 1 112 ? 3.113 -4.053 7.157 1.00 94.94 112 THR A O 1
ATOM 855 N N . GLY A 1 113 ? 4.160 -4.630 5.257 1.00 94.94 113 GLY A N 1
ATOM 856 C CA . GLY A 1 113 ? 3.445 -5.888 5.071 1.00 94.94 113 GLY A CA 1
ATOM 857 C C . GLY A 1 113 ? 3.540 -6.836 6.269 1.00 94.94 113 GLY A C 1
ATOM 858 O O . GLY A 1 113 ? 2.556 -7.506 6.565 1.00 94.94 113 GLY A O 1
ATOM 859 N N . ALA A 1 114 ? 4.651 -6.852 7.015 1.00 95.94 114 ALA A N 1
ATOM 860 C CA . ALA A 1 114 ? 4.765 -7.671 8.226 1.00 95.94 114 ALA A CA 1
ATOM 861 C C . ALA A 1 114 ? 3.825 -7.194 9.347 1.00 95.94 114 ALA A C 1
ATOM 863 O O . ALA A 1 114 ? 3.226 -8.003 10.054 1.00 95.94 114 ALA A O 1
ATOM 864 N N . ILE A 1 115 ? 3.661 -5.876 9.482 1.00 97.44 115 ILE A N 1
ATOM 865 C CA . ILE A 1 115 ? 2.789 -5.259 10.489 1.00 97.44 115 ILE A CA 1
ATOM 866 C C . ILE A 1 115 ? 1.325 -5.484 10.124 1.00 97.44 115 ILE A C 1
ATOM 868 O O . ILE A 1 115 ? 0.520 -5.866 10.973 1.00 97.44 115 ILE A O 1
ATOM 872 N N . VAL A 1 116 ? 0.996 -5.315 8.842 1.00 97.75 116 VAL A N 1
ATOM 873 C CA . VAL A 1 116 ? -0.329 -5.627 8.299 1.00 97.75 116 VAL A CA 1
ATOM 874 C C . VAL A 1 116 ? -0.666 -7.096 8.542 1.00 97.75 116 VAL A C 1
ATOM 876 O O . VAL A 1 116 ? -1.708 -7.377 9.127 1.00 97.75 116 VAL A O 1
ATOM 879 N N . ALA A 1 117 ? 0.241 -8.016 8.200 1.00 97.94 117 ALA A N 1
ATOM 880 C CA . ALA A 1 117 ? 0.042 -9.450 8.386 1.00 97.94 117 ALA A CA 1
ATOM 881 C C . ALA A 1 117 ? -0.184 -9.829 9.857 1.00 97.94 117 ALA A C 1
ATOM 883 O O . ALA A 1 117 ? -1.026 -10.674 10.143 1.00 97.94 117 ALA A O 1
ATOM 884 N N . ALA A 1 118 ? 0.513 -9.188 10.802 1.00 97.94 118 ALA A N 1
ATOM 885 C CA . ALA A 1 118 ? 0.296 -9.425 12.228 1.00 97.94 118 ALA A CA 1
ATOM 886 C C . ALA A 1 118 ? -1.138 -9.069 12.664 1.00 97.94 118 ALA A C 1
ATOM 888 O O . ALA A 1 118 ? -1.770 -9.829 13.402 1.00 97.94 118 ALA A O 1
ATOM 889 N N . VAL A 1 119 ? -1.672 -7.939 12.185 1.00 98.50 119 VAL A N 1
ATOM 890 C CA . VAL A 1 119 ? -3.048 -7.514 12.490 1.00 98.50 119 VAL A CA 1
ATOM 891 C C . VAL A 1 119 ? -4.073 -8.376 11.748 1.00 98.50 119 VAL A C 1
ATOM 893 O O . VAL A 1 119 ? -5.053 -8.791 1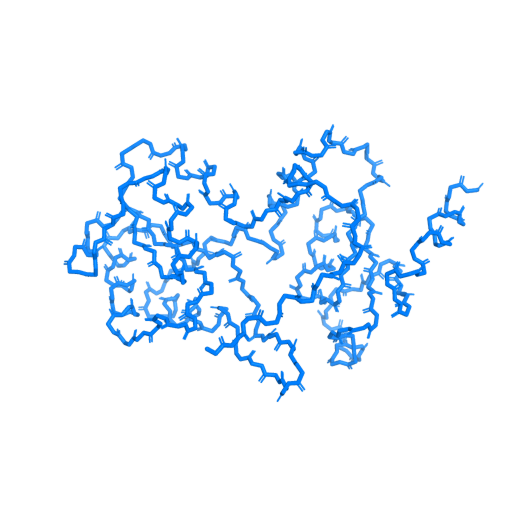2.366 1.00 98.50 119 VAL A O 1
ATOM 896 N N . GLU A 1 120 ? -3.845 -8.688 10.467 1.00 98.50 120 GLU A N 1
ATOM 897 C CA . GLU A 1 120 ? -4.701 -9.581 9.670 1.00 98.50 120 GLU A CA 1
ATOM 898 C C . GLU A 1 120 ? -4.809 -10.966 10.318 1.00 98.50 120 GLU A C 1
ATOM 900 O O . GLU A 1 120 ? -5.915 -11.483 10.478 1.00 98.50 120 GLU A O 1
ATOM 905 N N . TYR A 1 121 ? -3.673 -11.536 10.734 1.00 98.50 121 TYR A N 1
ATOM 906 C CA . TYR A 1 121 ? -3.594 -12.835 11.398 1.00 98.50 121 TYR A CA 1
ATOM 907 C C . TYR A 1 121 ? -4.358 -12.831 12.720 1.00 98.50 121 TYR A C 1
ATOM 909 O O . TYR A 1 121 ? -5.194 -13.697 12.955 1.00 98.50 121 TYR A O 1
ATOM 917 N N . ALA A 1 122 ? -4.107 -11.838 13.579 1.00 98.19 122 ALA A N 1
ATOM 918 C CA . ALA A 1 122 ? -4.760 -11.768 14.880 1.00 98.19 122 ALA A CA 1
ATOM 919 C C . ALA A 1 122 ? -6.276 -11.548 14.756 1.00 98.19 122 ALA A C 1
ATOM 921 O O . ALA A 1 122 ? -7.044 -12.112 15.534 1.00 98.19 122 ALA A O 1
ATOM 922 N N . ALA A 1 123 ? -6.712 -10.710 13.810 1.00 98.06 123 ALA A N 1
ATOM 923 C CA . ALA A 1 123 ? -8.113 -10.333 13.640 1.00 98.06 123 ALA A CA 1
ATOM 924 C C . ALA A 1 123 ? -8.911 -11.250 12.699 1.00 98.06 123 ALA A C 1
ATOM 926 O O . ALA A 1 123 ? -10.121 -11.051 12.587 1.00 98.06 123 ALA A O 1
ATOM 927 N N . GLU A 1 124 ? -8.253 -12.189 12.010 1.00 98.06 124 GLU A N 1
ATOM 928 C CA . GLU A 1 124 ? -8.821 -13.019 10.935 1.00 98.06 124 GLU A CA 1
ATOM 929 C C . GLU A 1 124 ? -9.563 -12.183 9.874 1.00 98.06 124 GLU A C 1
ATOM 931 O O . GLU A 1 124 ? -10.627 -12.547 9.367 1.00 98.06 124 GLU A O 1
ATOM 936 N N . ARG A 1 125 ? -9.012 -11.005 9.557 1.00 97.81 125 ARG A N 1
ATOM 937 C CA . ARG A 1 125 ? -9.614 -10.039 8.632 1.00 97.81 125 ARG A CA 1
ATOM 938 C C . ARG A 1 125 ? -8.570 -9.488 7.671 1.00 97.81 125 ARG A C 1
ATOM 940 O O . ARG A 1 125 ? -7.604 -8.896 8.144 1.00 97.81 125 ARG A O 1
ATOM 947 N N . PRO A 1 126 ? -8.759 -9.633 6.347 1.00 97.06 126 PRO A N 1
ATOM 948 C CA . PRO A 1 126 ? -7.803 -9.121 5.379 1.00 97.06 126 PRO A CA 1
ATOM 949 C C . PRO A 1 126 ? -7.848 -7.594 5.320 1.00 97.06 126 PRO A C 1
ATOM 951 O O . PRO A 1 126 ? -8.910 -6.976 5.424 1.00 97.06 126 PRO A O 1
ATOM 954 N N . ALA A 1 127 ? -6.691 -6.990 5.087 1.00 97.44 127 ALA A N 1
ATOM 955 C CA . ALA A 1 127 ? -6.559 -5.580 4.797 1.00 97.44 127 ALA A CA 1
ATOM 956 C C . ALA A 1 127 ? -6.936 -5.293 3.341 1.00 97.44 127 ALA A C 1
ATOM 958 O O . ALA A 1 127 ? -6.521 -5.997 2.408 1.00 97.44 127 ALA A O 1
ATOM 959 N N . ARG A 1 128 ? -7.645 -4.184 3.138 1.00 96.12 128 ARG A N 1
ATOM 960 C CA . ARG A 1 128 ? -7.756 -3.532 1.837 1.00 96.12 128 ARG A CA 1
ATOM 961 C C . ARG A 1 128 ? -6.445 -2.816 1.530 1.00 96.12 128 ARG A C 1
ATOM 963 O O . ARG A 1 128 ? -6.047 -1.903 2.249 1.00 96.12 128 ARG A O 1
ATOM 970 N N . VAL A 1 129 ? -5.782 -3.203 0.445 1.00 94.81 129 VAL A N 1
ATOM 971 C CA . VAL A 1 129 ? -4.540 -2.545 0.016 1.00 94.81 129 VAL A CA 1
ATOM 972 C C . VAL A 1 129 ? -4.848 -1.363 -0.869 1.00 94.81 129 VAL A C 1
ATOM 974 O O . VAL A 1 129 ? -5.554 -1.487 -1.871 1.00 94.81 129 VAL A O 1
ATOM 977 N N . LEU A 1 130 ? -4.279 -0.228 -0.494 1.00 94.62 130 LEU A N 1
ATOM 978 C CA . LEU A 1 130 ? -4.454 1.042 -1.180 1.00 94.62 130 LEU A CA 1
ATOM 979 C C . LEU A 1 130 ? -3.261 1.414 -2.059 1.00 94.62 130 LEU A C 1
ATOM 981 O O . LEU A 1 130 ? -3.360 2.378 -2.804 1.00 94.62 130 LEU A O 1
ATOM 985 N N . GLY A 1 131 ? -2.168 0.655 -1.990 1.00 91.56 131 GLY A N 1
ATOM 986 C CA . GLY A 1 131 ? -1.025 0.750 -2.894 1.00 91.56 131 GLY A CA 1
ATOM 987 C C . GLY A 1 131 ? -0.925 -0.436 -3.852 1.00 91.56 131 GLY A C 1
ATOM 988 O O . GLY A 1 131 ? -1.877 -1.182 -4.080 1.00 91.56 131 GLY A O 1
ATOM 989 N N . LYS A 1 132 ? 0.266 -0.648 -4.401 1.00 91.81 132 LYS A N 1
ATOM 990 C CA . LYS A 1 132 ? 0.570 -1.791 -5.272 1.00 91.81 132 LYS A CA 1
ATOM 991 C C . LYS A 1 132 ? 0.461 -3.116 -4.475 1.00 91.81 132 LYS A C 1
ATOM 993 O O . LYS A 1 132 ? 0.823 -3.121 -3.295 1.00 91.81 132 LYS A O 1
ATOM 998 N N . PRO A 1 133 ? -0.027 -4.229 -5.060 1.00 91.06 133 PRO A N 1
ATOM 999 C CA . PRO A 1 133 ? -0.377 -4.426 -6.469 1.00 91.06 133 PRO A CA 1
ATOM 1000 C C . PRO A 1 133 ? -1.834 -4.077 -6.860 1.00 91.06 133 PRO A C 1
ATOM 1002 O O . PRO A 1 133 ? -2.383 -4.641 -7.804 1.00 91.06 133 PRO A O 1
ATOM 1005 N N . SER A 1 134 ? -2.518 -3.181 -6.140 1.00 90.19 134 SER A N 1
ATOM 1006 C CA . SER A 1 134 ? -3.940 -2.893 -6.384 1.00 90.19 134 SER A CA 1
ATOM 1007 C C . SER A 1 134 ? -4.213 -2.308 -7.778 1.00 90.19 134 SER A C 1
ATOM 1009 O O . SER A 1 134 ? -3.720 -1.235 -8.128 1.00 90.19 134 SER A O 1
ATOM 1011 N N . ARG A 1 135 ? -5.095 -2.961 -8.550 1.00 90.62 135 ARG A N 1
ATOM 1012 C CA . ARG A 1 135 ? -5.602 -2.433 -9.835 1.00 90.62 135 ARG A CA 1
ATOM 1013 C C . ARG A 1 135 ? -6.313 -1.095 -9.661 1.00 90.62 135 ARG A C 1
ATOM 1015 O O . ARG A 1 135 ? -6.194 -0.214 -10.507 1.00 90.62 135 ARG A O 1
ATOM 1022 N N . ASP A 1 136 ? -7.038 -0.936 -8.554 1.00 89.88 136 ASP A N 1
ATOM 1023 C CA . ASP A 1 136 ? -7.713 0.321 -8.239 1.00 89.88 136 ASP A CA 1
ATOM 1024 C C . ASP A 1 136 ? -6.716 1.445 -7.972 1.00 89.88 136 ASP A C 1
ATOM 1026 O O . ASP A 1 136 ? -6.959 2.570 -8.399 1.00 89.88 136 ASP A O 1
ATOM 1030 N N . PHE A 1 137 ? -5.585 1.150 -7.323 1.00 91.88 137 PHE A N 1
ATOM 1031 C CA . PHE A 1 137 ? -4.522 2.135 -7.132 1.00 91.88 137 PHE A CA 1
ATOM 1032 C C . PHE A 1 137 ? -3.986 2.630 -8.478 1.00 91.88 137 PHE A C 1
ATOM 1034 O O . PHE A 1 137 ? -3.978 3.835 -8.720 1.00 91.88 137 PHE A O 1
ATOM 1041 N N . LEU A 1 138 ? -3.628 1.711 -9.384 1.00 92.69 138 LEU A N 1
ATOM 1042 C CA . LEU A 1 138 ? -3.129 2.073 -10.713 1.00 92.69 138 LEU A CA 1
ATOM 1043 C C . LEU A 1 138 ? -4.163 2.857 -11.529 1.00 92.69 138 LEU A C 1
ATOM 1045 O O . LEU A 1 138 ? -3.827 3.871 -12.131 1.00 92.69 138 LEU A O 1
ATOM 1049 N N . ARG A 1 139 ? -5.434 2.442 -11.499 1.00 90.69 139 ARG A N 1
ATOM 1050 C CA . ARG A 1 139 ? -6.527 3.160 -12.168 1.00 90.69 139 ARG A CA 1
ATOM 1051 C C . ARG A 1 139 ? -6.688 4.585 -11.635 1.00 90.69 139 ARG A C 1
ATOM 1053 O O . ARG A 1 139 ? -6.905 5.506 -12.413 1.00 90.69 139 ARG A O 1
ATOM 1060 N N . LEU A 1 140 ? -6.623 4.777 -10.317 1.00 89.25 140 LEU A N 1
ATOM 1061 C CA . LEU A 1 140 ? -6.752 6.103 -9.709 1.00 89.25 140 LEU A CA 1
ATOM 1062 C C . LEU A 1 140 ? -5.548 7.002 -10.024 1.00 89.25 140 LEU A C 1
ATOM 1064 O O . LEU A 1 140 ? -5.761 8.202 -10.205 1.00 89.25 140 LEU A O 1
ATOM 1068 N N . ALA A 1 141 ? -4.345 6.423 -10.107 1.00 90.94 141 ALA A N 1
ATOM 1069 C CA . ALA A 1 141 ? -3.120 7.106 -10.517 1.00 90.94 141 ALA A CA 1
ATOM 1070 C C . ALA A 1 141 ? -3.181 7.552 -11.988 1.00 90.94 141 ALA A C 1
ATOM 1072 O O . ALA A 1 141 ? -2.933 8.717 -12.298 1.00 90.94 141 ALA A O 1
ATOM 1073 N N . ASP A 1 142 ? -3.597 6.655 -12.884 1.00 91.31 142 ASP A N 1
ATOM 1074 C CA . ASP A 1 142 ? -3.786 6.949 -14.308 1.00 91.31 142 ASP A CA 1
ATOM 1075 C C . ASP A 1 142 ? -4.824 8.063 -14.521 1.00 91.31 142 ASP A C 1
ATOM 1077 O O . ASP A 1 142 ? -4.573 9.041 -15.224 1.00 91.31 142 ASP A O 1
ATOM 1081 N N . GLN A 1 143 ? -5.957 7.994 -13.815 1.00 89.44 143 GLN A N 1
ATOM 1082 C CA . GLN A 1 143 ? -6.981 9.042 -13.851 1.00 89.44 143 GLN A CA 1
ATOM 1083 C C . GLN A 1 143 ? -6.466 10.400 -13.358 1.00 89.44 143 GLN A C 1
ATOM 1085 O O . GLN A 1 143 ? -6.839 11.424 -13.929 1.00 89.44 143 GLN A O 1
ATOM 1090 N N . SER A 1 144 ? -5.616 10.441 -12.322 1.00 85.19 144 SER A N 1
ATOM 1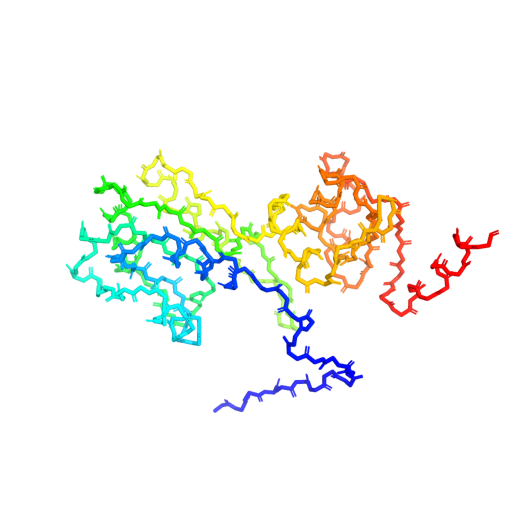091 C CA . SER A 1 144 ? -5.001 11.708 -11.892 1.00 85.19 144 SER A CA 1
ATOM 1092 C C . SER A 1 144 ? -4.024 12.285 -12.916 1.00 85.19 144 SER A C 1
ATOM 1094 O O . SER A 1 144 ? -3.847 13.497 -12.935 1.00 85.19 144 SER A O 1
ATOM 1096 N N . ALA A 1 145 ? -3.457 11.451 -13.789 1.00 85.44 145 ALA A N 1
ATOM 1097 C CA . ALA A 1 145 ? -2.571 11.863 -14.876 1.00 85.44 145 ALA A CA 1
ATOM 1098 C C . ALA A 1 145 ? -3.316 12.177 -16.194 1.00 85.44 145 ALA A C 1
ATOM 1100 O O . ALA A 1 145 ? -2.691 12.336 -17.239 1.00 85.44 145 ALA A O 1
ATOM 1101 N N . GLY A 1 146 ? -4.652 12.262 -16.167 1.00 87.25 146 GLY A N 1
ATOM 1102 C CA . GLY A 1 146 ? -5.477 12.564 -17.344 1.00 87.25 146 GLY A CA 1
ATOM 1103 C C . GLY A 1 146 ? -5.972 11.340 -18.122 1.00 87.25 146 GLY A C 1
ATOM 1104 O O . GLY A 1 146 ? -6.748 11.509 -19.060 1.00 87.25 146 GLY A O 1
ATOM 1105 N N . GLY A 1 147 ? -5.602 10.127 -17.701 1.00 88.19 147 GLY A N 1
ATOM 1106 C CA . GLY A 1 147 ? -6.050 8.864 -18.284 1.00 88.19 147 GLY A CA 1
ATOM 1107 C C . GLY A 1 147 ? -5.330 8.505 -19.583 1.00 88.19 147 GLY A C 1
ATOM 1108 O O . GLY A 1 147 ? -5.503 9.150 -20.619 1.00 88.19 147 GLY A O 1
ATOM 1109 N N . ALA A 1 148 ? -4.547 7.432 -19.558 1.00 88.75 148 ALA A N 1
ATOM 1110 C CA . ALA A 1 148 ? -3.893 6.910 -20.744 1.00 88.75 148 ALA A CA 1
ATOM 1111 C C . ALA A 1 148 ? -4.898 6.226 -21.684 1.00 88.75 148 ALA A C 1
ATOM 1113 O O . ALA A 1 148 ? -5.829 5.533 -21.270 1.00 88.75 148 ALA A O 1
ATOM 1114 N N . ALA A 1 149 ? -4.667 6.355 -22.993 1.00 86.31 149 ALA A N 1
ATOM 1115 C CA . ALA A 1 149 ? -5.363 5.514 -23.959 1.00 86.31 149 ALA A CA 1
ATOM 1116 C C . ALA A 1 149 ? -5.008 4.033 -23.734 1.00 86.31 149 ALA A C 1
ATOM 1118 O O . ALA A 1 149 ? -3.908 3.702 -23.278 1.00 86.31 149 ALA A O 1
ATOM 1119 N N . ALA A 1 150 ? -5.924 3.138 -24.108 1.00 80.62 150 ALA A N 1
ATOM 1120 C CA . ALA A 1 150 ? -5.713 1.698 -23.996 1.00 80.62 150 ALA A CA 1
ATOM 1121 C C . ALA A 1 150 ? -4.375 1.275 -24.634 1.00 80.62 150 ALA A C 1
ATOM 1123 O O . ALA A 1 150 ? -4.031 1.704 -25.737 1.00 80.62 150 ALA A O 1
ATOM 1124 N N . GLY A 1 151 ? -3.602 0.458 -23.914 1.00 82.81 151 GLY A N 1
ATOM 1125 C CA . GLY A 1 151 ? -2.280 -0.002 -24.351 1.00 82.81 151 GLY A CA 1
ATOM 1126 C C . GLY A 1 151 ? -1.162 1.047 -24.289 1.00 82.81 151 GLY A C 1
ATOM 1127 O O . GLY A 1 151 ? -0.063 0.772 -24.767 1.00 82.81 151 GLY A O 1
ATOM 1128 N N . ARG A 1 152 ? -1.404 2.237 -23.718 1.00 88.31 152 ARG A N 1
ATOM 1129 C CA . ARG A 1 152 ? -0.387 3.296 -23.548 1.00 88.31 152 ARG A CA 1
ATOM 1130 C C . ARG A 1 152 ? 0.000 3.566 -22.095 1.00 88.31 152 ARG A C 1
ATOM 1132 O O . ARG A 1 152 ? 0.814 4.453 -21.863 1.00 88.31 152 ARG A O 1
ATOM 1139 N N . LEU A 1 153 ? -0.545 2.815 -21.140 1.00 93.44 153 LEU A N 1
ATOM 1140 C CA . LEU A 1 153 ? -0.134 2.883 -19.739 1.00 93.44 153 LEU A CA 1
ATOM 1141 C C . LEU A 1 153 ? 1.085 1.986 -19.515 1.00 93.44 153 LEU A C 1
ATOM 1143 O O . LEU A 1 153 ? 1.046 0.797 -19.832 1.00 93.44 153 LEU A O 1
ATOM 1147 N N . TRP A 1 154 ? 2.153 2.559 -18.966 1.00 95.06 154 TRP A N 1
ATOM 1148 C CA . TRP A 1 154 ? 3.380 1.848 -18.621 1.00 95.06 154 TRP A CA 1
ATOM 1149 C C . TRP A 1 154 ? 3.578 1.880 -17.113 1.00 95.06 154 TRP A C 1
ATOM 1151 O O . TRP A 1 154 ? 3.366 2.906 -16.472 1.00 95.06 154 TRP A O 1
ATOM 1161 N N . VAL A 1 155 ? 4.022 0.761 -16.557 1.00 96.38 155 VAL A N 1
ATOM 1162 C CA . VAL A 1 155 ? 4.414 0.650 -15.155 1.00 96.38 155 VAL A CA 1
ATOM 1163 C C . VAL A 1 155 ? 5.858 0.187 -15.122 1.00 96.38 155 VAL A C 1
ATOM 1165 O O . VAL A 1 155 ? 6.186 -0.895 -15.612 1.00 96.38 155 VAL A O 1
ATOM 1168 N N . VAL A 1 156 ? 6.709 1.025 -14.543 1.00 97.06 156 VAL A N 1
ATOM 1169 C CA . VAL A 1 156 ? 8.139 0.773 -14.389 1.00 97.06 156 VAL A CA 1
ATOM 1170 C C . VAL A 1 156 ? 8.427 0.579 -12.907 1.00 97.06 156 VAL A C 1
ATOM 1172 O O . VAL A 1 156 ? 8.025 1.408 -12.089 1.00 97.06 156 VAL A O 1
ATOM 1175 N N . GLY A 1 157 ? 9.090 -0.516 -12.553 1.00 95.06 157 GLY A N 1
ATOM 1176 C CA . GLY A 1 157 ? 9.406 -0.826 -11.161 1.00 95.06 157 GLY A CA 1
ATOM 1177 C C . GLY A 1 157 ? 10.390 -1.977 -11.022 1.00 95.06 157 GLY A C 1
ATOM 1178 O O . GLY A 1 157 ? 10.750 -2.618 -12.008 1.00 95.06 157 GLY A O 1
ATOM 1179 N N . ASP A 1 158 ? 10.881 -2.220 -9.816 1.00 94.62 158 ASP A N 1
ATOM 1180 C CA . ASP A 1 158 ? 11.906 -3.231 -9.550 1.00 94.62 158 ASP A CA 1
ATOM 1181 C C . ASP A 1 158 ? 11.328 -4.537 -8.978 1.00 94.62 158 ASP A C 1
ATOM 1183 O O . ASP A 1 158 ? 11.982 -5.583 -9.054 1.00 94.62 158 ASP A O 1
ATOM 1187 N N . ASP A 1 159 ? 10.098 -4.504 -8.452 1.00 93.75 159 ASP A N 1
ATOM 1188 C CA . ASP A 1 159 ? 9.500 -5.594 -7.682 1.00 93.75 159 ASP A CA 1
ATOM 1189 C C . ASP A 1 159 ? 8.379 -6.320 -8.449 1.00 93.75 159 ASP A C 1
ATOM 1191 O O . ASP A 1 159 ? 7.307 -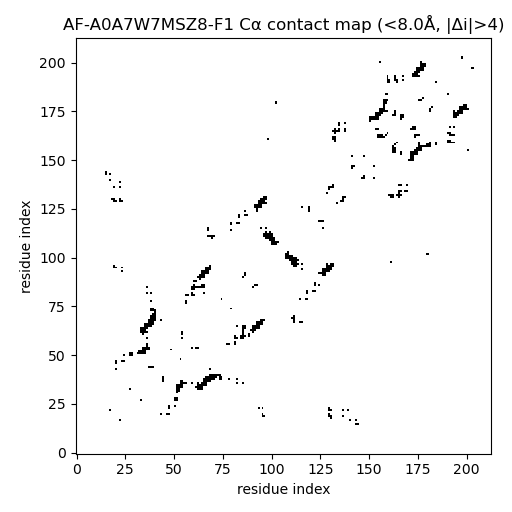5.781 -8.743 1.00 93.75 159 ASP A O 1
ATOM 1195 N N . ARG A 1 160 ? 8.592 -7.609 -8.735 1.00 95.50 160 ARG A N 1
ATOM 1196 C CA . ARG A 1 160 ? 7.627 -8.471 -9.434 1.00 95.50 160 ARG A CA 1
ATOM 1197 C C . ARG A 1 160 ? 6.367 -8.755 -8.624 1.00 95.50 160 ARG A C 1
ATOM 1199 O O . ARG A 1 160 ? 5.345 -9.061 -9.226 1.00 95.50 160 ARG A O 1
ATOM 1206 N N . THR A 1 161 ? 6.434 -8.668 -7.295 1.00 92.75 161 THR A N 1
ATOM 1207 C CA . THR A 1 161 ? 5.301 -8.945 -6.391 1.00 92.75 161 THR A CA 1
ATOM 1208 C C . THR A 1 161 ? 4.350 -7.759 -6.236 1.00 92.75 161 THR A C 1
ATOM 1210 O O . THR A 1 161 ? 3.282 -7.888 -5.642 1.00 92.75 161 THR A O 1
ATOM 1213 N N . THR A 1 162 ? 4.740 -6.583 -6.732 1.00 92.81 162 THR A N 1
ATOM 1214 C CA . THR A 1 162 ? 3.958 -5.354 -6.602 1.00 92.81 162 THR A CA 1
ATOM 1215 C C . THR A 1 162 ? 3.813 -4.659 -7.950 1.00 92.81 162 THR A C 1
ATOM 1217 O O . THR A 1 162 ? 2.713 -4.628 -8.492 1.00 92.81 162 THR A O 1
ATOM 1220 N N . ASP A 1 163 ? 4.897 -4.138 -8.521 1.00 94.88 163 ASP A N 1
ATOM 1221 C CA . ASP A 1 163 ? 4.879 -3.324 -9.739 1.00 94.88 163 ASP A CA 1
ATOM 1222 C C . ASP A 1 163 ? 4.422 -4.131 -10.953 1.00 94.88 163 ASP A C 1
ATOM 1224 O O . ASP A 1 163 ? 3.472 -3.755 -11.641 1.00 94.88 163 ASP A O 1
ATOM 1228 N N . ILE A 1 164 ? 5.080 -5.266 -11.195 1.00 96.75 164 ILE A N 1
ATOM 1229 C CA . ILE A 1 164 ? 4.837 -6.087 -12.389 1.00 96.75 164 ILE A CA 1
ATOM 1230 C C . ILE A 1 164 ? 3.502 -6.819 -12.285 1.00 96.75 164 ILE A C 1
ATOM 1232 O O . ILE A 1 164 ? 2.767 -6.904 -13.267 1.00 96.75 164 ILE A O 1
ATOM 1236 N N . GLU A 1 165 ? 3.159 -7.311 -11.095 1.00 95.25 165 GLU A N 1
ATOM 1237 C CA . GLU A 1 165 ? 1.858 -7.929 -10.843 1.00 95.25 165 GLU A CA 1
ATOM 1238 C C . GLU A 1 165 ? 0.712 -6.936 -11.080 1.00 95.25 165 GLU A C 1
ATOM 1240 O O . GLU A 1 165 ? -0.226 -7.250 -11.811 1.00 95.25 165 GLU A O 1
ATOM 1245 N N . MET A 1 166 ? 0.817 -5.714 -10.545 1.00 95.25 166 MET A N 1
ATOM 1246 C CA . MET A 1 166 ? -0.177 -4.655 -10.750 1.00 95.25 166 MET A CA 1
ATOM 1247 C C . MET A 1 166 ? -0.338 -4.289 -12.221 1.00 95.25 166 MET A C 1
ATOM 1249 O O . MET A 1 166 ? -1.460 -4.153 -12.707 1.00 95.25 166 MET A O 1
ATOM 1253 N N . ALA A 1 167 ? 0.789 -4.118 -12.912 1.00 95.94 167 ALA A N 1
ATOM 1254 C CA . ALA A 1 167 ? 0.829 -3.767 -14.319 1.00 95.94 167 ALA A CA 1
ATOM 1255 C C . ALA A 1 167 ? 0.113 -4.819 -15.169 1.00 95.94 167 ALA A C 1
ATOM 1257 O O . ALA A 1 167 ? -0.819 -4.494 -15.901 1.00 95.94 167 ALA A O 1
ATOM 1258 N N . ASN A 1 168 ? 0.490 -6.087 -14.999 1.00 95.62 168 ASN A N 1
ATOM 1259 C CA . ASN A 1 168 ? -0.087 -7.195 -15.749 1.00 95.62 168 ASN A CA 1
ATOM 1260 C C . ASN A 1 168 ? -1.575 -7.379 -15.422 1.00 95.62 168 ASN A C 1
ATOM 1262 O O . ASN A 1 168 ? -2.378 -7.588 -16.324 1.00 95.62 168 ASN A O 1
ATOM 1266 N N . ALA A 1 169 ? -1.969 -7.251 -14.150 1.00 93.75 169 ALA A N 1
ATOM 1267 C CA . ALA A 1 169 ? -3.371 -7.347 -13.748 1.00 93.75 169 ALA A CA 1
ATOM 1268 C C . ALA A 1 169 ? -4.242 -6.221 -14.337 1.00 93.75 169 ALA A C 1
ATOM 1270 O O . ALA A 1 169 ? -5.464 -6.361 -14.419 1.00 93.75 169 ALA A O 1
ATOM 1271 N N . ALA A 1 170 ? -3.646 -5.089 -14.709 1.00 92.50 170 ALA A N 1
ATOM 1272 C CA . ALA A 1 170 ? -4.327 -3.949 -15.314 1.00 92.50 170 ALA A CA 1
ATOM 1273 C C . ALA A 1 170 ? -4.128 -3.845 -16.836 1.00 92.50 170 ALA A C 1
ATOM 1275 O O . ALA A 1 170 ? -4.475 -2.811 -17.403 1.00 92.50 170 ALA A O 1
ATOM 1276 N N . ASP A 1 171 ? -3.563 -4.872 -17.482 1.00 92.81 171 ASP A N 1
ATOM 1277 C CA . ASP A 1 171 ? -3.218 -4.868 -18.911 1.00 92.81 171 ASP A CA 1
ATOM 1278 C C . ASP A 1 171 ? -2.316 -3.679 -19.321 1.00 92.81 171 ASP A C 1
ATOM 1280 O O . ASP A 1 171 ? -2.321 -3.220 -20.467 1.00 92.81 171 ASP A O 1
ATOM 1284 N N . ALA A 1 172 ? -1.526 -3.169 -18.372 1.00 94.62 172 ALA A N 1
ATOM 1285 C CA . ALA A 1 172 ? -0.516 -2.148 -18.603 1.00 94.62 172 ALA A CA 1
ATOM 1286 C C . ALA A 1 172 ? 0.802 -2.781 -19.072 1.00 94.62 172 ALA A C 1
ATOM 1288 O O . ALA A 1 172 ? 1.098 -3.952 -18.826 1.00 94.62 172 ALA A O 1
ATOM 1289 N N . ILE A 1 173 ? 1.638 -1.982 -19.730 1.00 95.50 173 ILE A N 1
ATOM 1290 C CA . ILE A 1 173 ? 2.965 -2.408 -20.169 1.00 95.50 173 ILE A CA 1
ATOM 1291 C C . ILE A 1 173 ? 3.893 -2.436 -18.957 1.00 95.50 173 ILE A C 1
ATOM 1293 O O . ILE A 1 173 ? 4.253 -1.392 -18.416 1.00 95.50 173 ILE A O 1
ATOM 1297 N N . SER A 1 174 ? 4.300 -3.633 -18.544 1.00 97.12 174 SER A N 1
ATOM 1298 C CA . SER A 1 174 ? 5.226 -3.829 -17.432 1.00 97.12 174 SER A CA 1
ATOM 1299 C C . SER A 1 174 ? 6.688 -3.753 -17.876 1.00 97.12 174 SER A C 1
ATOM 1301 O O . SER A 1 174 ? 7.117 -4.451 -18.798 1.00 97.12 174 SER A O 1
ATOM 1303 N N . VAL A 1 175 ? 7.475 -2.933 -17.181 1.00 97.88 175 VAL A N 1
ATOM 1304 C CA . VAL A 1 175 ? 8.926 -2.825 -17.359 1.00 97.88 175 VAL A CA 1
ATOM 1305 C C . VAL A 1 175 ? 9.605 -3.046 -16.015 1.00 97.88 175 VAL A C 1
ATOM 1307 O O . VAL A 1 175 ? 9.395 -2.275 -15.080 1.00 97.88 175 VAL A O 1
ATOM 1310 N N . GLN A 1 176 ? 10.428 -4.089 -15.916 1.00 97.75 176 GLN A N 1
ATOM 1311 C CA . GLN A 1 176 ?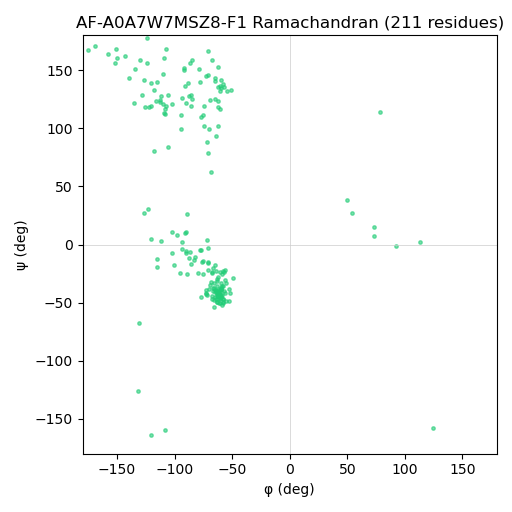 11.217 -4.344 -14.718 1.00 97.75 176 GLN A CA 1
ATOM 1312 C C . GLN A 1 176 ? 12.618 -3.734 -14.835 1.00 97.75 176 GLN A C 1
ATOM 1314 O O . GLN A 1 176 ? 13.341 -4.041 -15.783 1.00 97.75 176 GLN A O 1
ATOM 1319 N N . VAL A 1 177 ? 13.021 -2.915 -13.861 1.00 97.56 177 VAL A N 1
ATOM 1320 C CA . VAL A 1 177 ? 14.400 -2.401 -13.754 1.00 97.56 177 VAL A CA 1
ATOM 1321 C C . VAL A 1 177 ? 15.265 -3.314 -12.883 1.00 97.56 177 VAL A C 1
ATOM 1323 O O . VAL A 1 177 ? 14.770 -3.954 -11.952 1.00 97.56 177 VAL A O 1
ATOM 1326 N N . ARG A 1 178 ? 16.573 -3.370 -13.156 1.00 96.38 178 ARG A N 1
ATOM 1327 C CA . ARG A 1 178 ? 17.514 -4.226 -12.408 1.00 96.38 178 ARG A CA 1
ATOM 1328 C C . ARG A 1 178 ? 18.160 -3.567 -11.194 1.00 96.38 178 ARG A C 1
ATOM 1330 O O . ARG A 1 178 ? 18.827 -4.256 -10.428 1.00 96.38 178 ARG A O 1
ATOM 1337 N N . THR A 1 179 ? 17.930 -2.275 -10.981 1.00 92.69 179 THR A N 1
ATOM 1338 C CA . THR A 1 179 ? 18.524 -1.484 -9.890 1.00 92.69 179 THR A CA 1
ATOM 1339 C C . THR A 1 179 ? 17.985 -1.804 -8.489 1.00 92.69 179 THR A C 1
ATOM 1341 O O . THR A 1 179 ? 18.469 -1.225 -7.520 1.00 92.69 179 THR A O 1
ATOM 1344 N N . GLY A 1 180 ? 17.003 -2.704 -8.358 1.00 91.00 180 GLY A N 1
ATOM 1345 C CA . GLY A 1 180 ? 16.387 -3.077 -7.079 1.00 91.00 180 GLY A CA 1
ATOM 1346 C C . GLY A 1 180 ? 16.268 -4.590 -6.875 1.00 91.00 180 GLY A C 1
ATOM 1347 O O . GLY A 1 180 ? 17.249 -5.327 -6.976 1.00 91.00 180 GLY A O 1
ATOM 1348 N N . LYS A 1 181 ? 15.061 -5.083 -6.580 1.00 92.44 181 LYS A N 1
ATOM 1349 C CA . LYS A 1 181 ? 14.801 -6.488 -6.192 1.00 92.44 181 LYS A CA 1
ATOM 1350 C C . LYS A 1 181 ? 14.933 -7.522 -7.316 1.00 92.44 181 LYS A C 1
ATOM 1352 O O . LYS A 1 181 ? 14.692 -8.707 -7.086 1.00 92.44 181 LYS A O 1
ATOM 1357 N N . TYR A 1 182 ? 15.335 -7.118 -8.521 1.00 93.38 182 TYR A N 1
ATOM 1358 C CA . TYR A 1 182 ? 15.460 -8.015 -9.672 1.00 93.38 182 TYR A CA 1
ATOM 1359 C C . TYR A 1 182 ? 16.310 -9.255 -9.374 1.00 93.38 182 TYR A C 1
ATOM 1361 O O . TYR A 1 182 ? 15.879 -10.367 -9.667 1.00 93.3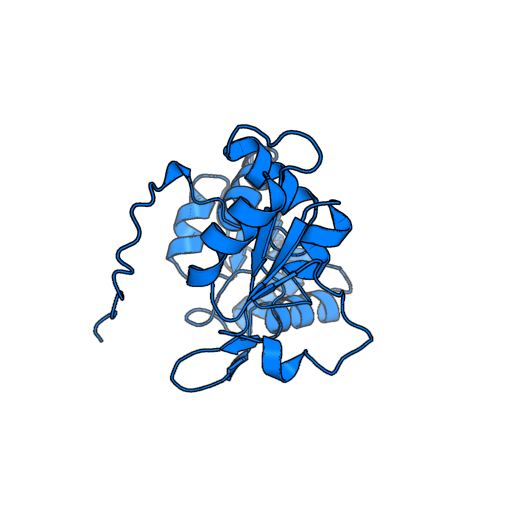8 182 TYR A O 1
ATOM 1369 N N . ALA A 1 183 ? 17.493 -9.086 -8.774 1.00 92.75 183 ALA A N 1
ATOM 1370 C CA . ALA A 1 183 ? 18.406 -10.201 -8.511 1.00 92.75 183 ALA A CA 1
ATOM 1371 C C . ALA A 1 183 ? 17.775 -11.281 -7.613 1.00 92.75 183 ALA A C 1
ATOM 1373 O O . ALA A 1 183 ? 17.937 -12.467 -7.892 1.00 92.75 183 ALA A O 1
ATOM 1374 N N . ASP A 1 184 ? 16.993 -10.868 -6.612 1.00 90.69 184 ASP A N 1
ATOM 1375 C CA . ASP A 1 184 ? 16.318 -11.758 -5.658 1.00 90.69 184 ASP A CA 1
ATOM 1376 C C . ASP A 1 184 ? 15.158 -12.531 -6.306 1.00 90.69 184 ASP A C 1
ATOM 1378 O O . ASP A 1 184 ? 14.711 -13.563 -5.806 1.00 90.69 184 ASP A O 1
ATOM 1382 N N . GLN A 1 185 ? 14.637 -12.013 -7.419 1.00 93.56 185 GLN A N 1
ATOM 1383 C CA . GLN A 1 185 ? 13.400 -12.484 -8.026 1.00 93.56 185 GLN A CA 1
ATOM 1384 C C . GLN A 1 185 ? 13.594 -13.096 -9.415 1.00 93.56 185 GLN A C 1
ATOM 1386 O O . GLN A 1 185 ? 12.657 -13.716 -9.914 1.00 93.56 185 GLN A O 1
ATOM 1391 N N . ARG A 1 186 ? 14.757 -12.935 -10.060 1.00 93.38 186 ARG A N 1
ATOM 1392 C CA . ARG A 1 186 ? 14.982 -13.300 -11.474 1.00 93.38 186 ARG A CA 1
ATOM 1393 C C . ARG A 1 186 ? 14.720 -14.778 -11.783 1.00 93.38 186 ARG A C 1
ATOM 1395 O O . ARG A 1 186 ? 14.162 -15.076 -12.831 1.00 93.38 186 ARG A O 1
ATOM 1402 N N . ASP A 1 187 ? 15.045 -15.668 -10.846 1.00 94.25 187 ASP A N 1
ATOM 1403 C CA . ASP A 1 187 ? 14.952 -17.125 -11.016 1.00 94.25 187 ASP A CA 1
ATOM 1404 C C . ASP A 1 187 ? 13.648 -17.702 -10.420 1.00 94.25 187 ASP A C 1
ATOM 1406 O O . ASP A 1 187 ? 13.470 -18.914 -10.325 1.00 94.25 187 ASP A O 1
ATOM 1410 N N . ASN A 1 188 ? 12.712 -16.841 -9.996 1.00 94.00 188 ASN A N 1
ATOM 1411 C CA . ASN A 1 188 ? 11.433 -17.262 -9.431 1.00 94.00 188 A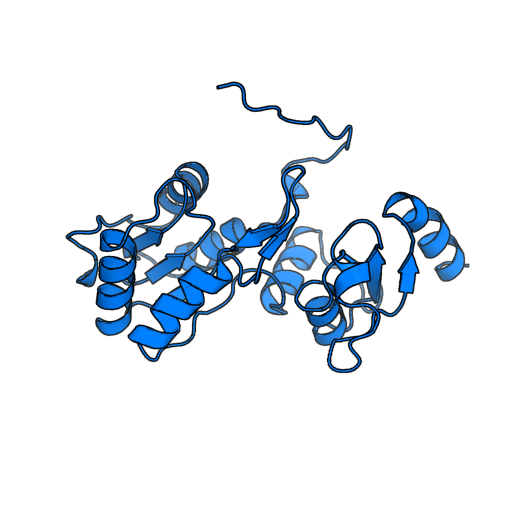SN A CA 1
ATOM 1412 C C . ASN A 1 188 ? 10.336 -17.300 -10.508 1.00 94.00 188 ASN A C 1
ATOM 1414 O O . ASN A 1 188 ? 9.739 -16.274 -10.859 1.00 94.00 188 ASN A O 1
ATOM 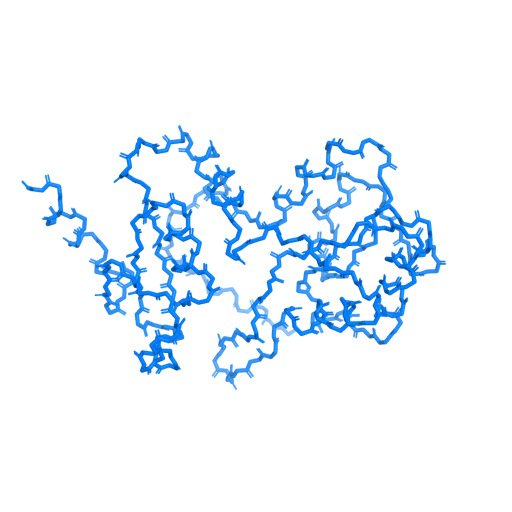1418 N N . ASP A 1 189 ? 10.056 -18.495 -11.024 1.00 92.81 189 ASP A N 1
ATOM 1419 C CA . ASP A 1 189 ? 9.038 -18.714 -12.057 1.00 92.81 189 ASP A CA 1
ATOM 1420 C C . ASP A 1 189 ? 7.593 -18.546 -11.564 1.00 92.81 189 ASP A C 1
ATOM 1422 O O . ASP A 1 189 ? 6.695 -18.362 -12.382 1.00 92.81 189 ASP A O 1
ATOM 1426 N N . ALA A 1 190 ? 7.353 -18.547 -10.248 1.00 94.69 190 ALA A N 1
ATOM 1427 C CA . ALA A 1 190 ? 6.017 -18.322 -9.693 1.00 94.69 190 ALA A CA 1
ATOM 1428 C C . ALA A 1 190 ? 5.592 -16.842 -9.722 1.00 94.69 190 ALA A C 1
ATOM 1430 O O . ALA A 1 190 ? 4.416 -16.537 -9.536 1.00 94.69 190 ALA A O 1
ATOM 1431 N N . LEU A 1 191 ? 6.531 -15.912 -9.926 1.00 94.31 191 LEU A N 1
ATOM 1432 C CA . LEU A 1 191 ? 6.243 -14.478 -9.967 1.00 94.31 191 LEU A CA 1
ATOM 1433 C C . LEU A 1 191 ? 5.820 -14.018 -11.370 1.00 94.31 191 LEU A C 1
ATOM 1435 O O . LEU A 1 191 ? 6.207 -14.596 -12.386 1.00 94.31 191 LEU A O 1
ATOM 1439 N N . ALA A 1 192 ? 5.085 -12.909 -11.452 1.00 93.50 192 ALA A N 1
ATOM 1440 C CA . ALA A 1 192 ? 4.690 -12.309 -12.726 1.00 93.50 192 ALA A CA 1
ATOM 1441 C C . ALA A 1 192 ? 5.919 -11.914 -13.567 1.00 93.50 192 ALA A C 1
ATOM 1443 O O . ALA A 1 192 ? 6.874 -11.345 -13.039 1.00 93.50 192 ALA A O 1
ATOM 1444 N N . ARG A 1 193 ? 5.933 -12.225 -14.869 1.00 96.19 193 ARG A N 1
ATOM 1445 C CA . ARG A 1 193 ? 6.997 -11.781 -15.789 1.00 96.19 193 ARG A CA 1
ATOM 1446 C C . ARG A 1 193 ? 6.648 -10.413 -16.372 1.00 96.19 193 ARG A C 1
ATOM 1448 O O . ARG A 1 193 ? 5.491 -10.173 -16.714 1.00 96.19 193 ARG A O 1
ATOM 1455 N N . ALA A 1 194 ? 7.641 -9.535 -16.472 1.00 96.94 194 ALA A N 1
ATOM 1456 C CA . ALA A 1 194 ? 7.480 -8.234 -17.110 1.00 96.94 194 ALA A CA 1
ATOM 1457 C C . ALA A 1 194 ? 7.525 -8.361 -18.638 1.00 96.94 194 ALA A C 1
ATOM 1459 O O . ALA A 1 194 ? 8.199 -9.249 -19.164 1.00 96.94 194 ALA A O 1
ATOM 1460 N N . ALA A 1 195 ? 6.846 -7.461 -19.350 1.00 96.69 195 ALA A N 1
ATOM 1461 C CA . ALA A 1 195 ? 6.925 -7.382 -20.808 1.00 96.69 195 ALA A CA 1
ATOM 1462 C C . ALA A 1 195 ? 8.327 -6.960 -21.278 1.00 96.69 195 ALA A C 1
ATOM 1464 O O . ALA A 1 195 ? 8.802 -7.420 -22.317 1.00 96.69 195 ALA A O 1
ATOM 1465 N N . HIS A 1 196 ? 9.001 -6.115 -20.496 1.00 97.06 196 HIS A N 1
ATOM 1466 C CA . HIS A 1 196 ? 10.372 -5.685 -20.742 1.00 97.06 196 HIS A CA 1
ATOM 1467 C C . HIS A 1 196 ? 11.206 -5.734 -19.462 1.00 97.06 196 HIS A C 1
ATOM 1469 O O . HIS A 1 196 ? 10.692 -5.541 -18.361 1.00 97.06 196 HIS A O 1
ATOM 1475 N N . VAL A 1 197 ? 12.510 -5.952 -19.621 1.00 97.56 197 VAL A N 1
ATOM 1476 C CA . VAL A 1 197 ? 13.504 -5.841 -18.551 1.00 97.56 197 VAL A CA 1
ATOM 1477 C C . VAL A 1 197 ? 14.615 -4.925 -19.049 1.00 97.56 197 VAL A C 1
ATOM 1479 O O . VAL A 1 197 ? 15.136 -5.156 -20.140 1.00 97.56 197 VAL A O 1
ATOM 1482 N N . ILE A 1 198 ? 14.962 -3.909 -18.264 1.00 97.56 198 ILE A N 1
ATOM 1483 C CA . ILE A 1 198 ? 16.021 -2.935 -18.566 1.00 97.56 198 ILE A CA 1
ATOM 1484 C C . ILE A 1 198 ? 16.968 -2.795 -17.373 1.00 97.56 198 ILE A C 1
ATOM 1486 O O . ILE A 1 198 ? 16.600 -3.143 -16.248 1.00 97.56 198 ILE A O 1
ATOM 1490 N N . ASP A 1 199 ? 18.191 -2.319 -17.599 1.00 96.69 199 ASP A N 1
ATOM 1491 C CA . ASP A 1 199 ? 19.185 -2.242 -16.529 1.00 96.69 199 ASP A CA 1
ATOM 1492 C C . ASP A 1 199 ? 18.834 -1.115 -15.546 1.00 96.69 199 ASP A C 1
ATOM 1494 O O . ASP A 1 199 ? 18.867 -1.334 -14.334 1.00 96.69 199 ASP A O 1
ATOM 1498 N N . SER A 1 200 ? 18.392 0.041 -16.050 1.00 95.69 200 SER A N 1
ATOM 1499 C CA . SER A 1 200 ? 17.995 1.210 -15.259 1.00 95.69 200 SER A CA 1
ATOM 1500 C C . SER A 1 200 ? 16.801 1.947 -15.870 1.00 95.69 200 SER A C 1
ATOM 1502 O O . SER A 1 200 ? 16.520 1.833 -17.060 1.00 95.69 200 SER A O 1
ATOM 1504 N N . VAL A 1 201 ? 16.126 2.790 -15.078 1.00 94.31 201 VAL A N 1
ATOM 1505 C CA . VAL A 1 201 ? 15.118 3.736 -15.597 1.00 94.31 201 VAL A CA 1
ATOM 1506 C C . VAL A 1 201 ? 15.697 4.671 -16.672 1.00 94.31 201 VAL A C 1
ATOM 1508 O O . VAL A 1 201 ? 14.961 5.138 -17.536 1.00 94.31 201 VAL A O 1
ATOM 1511 N N . ALA A 1 202 ? 17.018 4.885 -16.671 1.00 95.12 202 ALA A N 1
ATOM 1512 C CA . ALA A 1 202 ? 17.726 5.653 -17.695 1.00 95.12 202 ALA A CA 1
ATOM 1513 C C . ALA A 1 202 ? 17.589 5.066 -19.115 1.00 95.12 202 ALA A C 1
ATOM 1515 O O . ALA A 1 202 ? 17.680 5.814 -20.085 1.00 95.12 202 ALA A O 1
ATOM 1516 N N . ASP A 1 203 ? 17.309 3.765 -19.246 1.00 95.31 203 ASP A N 1
ATOM 1517 C CA . ASP A 1 203 ? 17.166 3.084 -20.541 1.00 95.31 203 ASP A CA 1
ATOM 1518 C C . ASP A 1 203 ? 15.731 3.182 -21.101 1.00 95.31 203 ASP A C 1
ATOM 1520 O O . ASP A 1 203 ? 15.442 2.764 -22.228 1.00 95.31 203 ASP A O 1
ATOM 1524 N N . LEU A 1 204 ? 14.795 3.734 -20.318 1.00 94.38 204 LEU A N 1
ATOM 1525 C CA . LEU A 1 204 ? 13.382 3.821 -20.678 1.00 94.38 204 LEU A CA 1
ATOM 1526 C C . LEU A 1 204 ? 13.115 4.653 -21.952 1.00 94.38 204 LEU A C 1
ATOM 1528 O O . LEU A 1 204 ? 12.303 4.204 -22.767 1.00 94.38 204 LEU A O 1
ATOM 1532 N N . PRO A 1 205 ? 13.775 5.808 -22.198 1.00 94.12 205 PRO A N 1
ATOM 1533 C CA . PRO A 1 205 ? 13.561 6.582 -23.424 1.00 94.12 205 PRO A CA 1
ATOM 1534 C C . PRO A 1 205 ? 13.885 5.800 -24.704 1.00 94.12 205 PRO A C 1
ATOM 1536 O O . PRO A 1 205 ? 13.157 5.900 -25.697 1.00 94.12 205 PRO A O 1
ATOM 1539 N N . GLU A 1 206 ? 14.943 4.983 -24.684 1.00 94.62 206 GLU A N 1
ATOM 1540 C CA . GLU A 1 206 ? 15.315 4.141 -25.823 1.00 94.62 206 GLU A CA 1
ATOM 1541 C C . GLU A 1 206 ? 14.264 3.050 -26.065 1.00 94.62 206 GLU A C 1
ATOM 1543 O O . GLU A 1 206 ? 13.826 2.842 -27.201 1.00 94.62 206 GLU A O 1
ATOM 1548 N N . LEU A 1 207 ? 13.803 2.394 -24.995 1.00 93.75 207 LEU A N 1
ATOM 1549 C CA . LEU A 1 207 ? 12.758 1.374 -25.072 1.00 93.75 207 LEU A CA 1
ATOM 1550 C C . LEU A 1 207 ? 11.448 1.929 -25.651 1.00 93.75 207 LEU A C 1
ATOM 1552 O O . LEU A 1 207 ? 10.842 1.295 -26.518 1.00 93.75 207 LEU A O 1
ATOM 1556 N N . ILE A 1 208 ? 11.017 3.110 -25.197 1.00 91.06 208 ILE A N 1
ATOM 1557 C CA . ILE A 1 208 ? 9.802 3.769 -25.698 1.00 91.06 208 ILE A CA 1
ATOM 1558 C C . ILE A 1 208 ? 9.955 4.104 -27.186 1.00 91.06 208 ILE A C 1
ATOM 1560 O O . ILE A 1 208 ? 9.050 3.819 -27.973 1.00 91.06 208 ILE A O 1
ATOM 1564 N N . SER A 1 209 ? 11.108 4.647 -27.586 1.00 90.25 209 SER A N 1
ATOM 1565 C CA . SER A 1 209 ? 11.375 5.039 -28.976 1.00 90.25 209 SER A CA 1
ATOM 1566 C C . SER A 1 209 ? 11.267 3.855 -29.941 1.00 90.25 209 SER A C 1
ATOM 1568 O O . SER A 1 209 ? 10.613 3.970 -30.974 1.00 90.25 209 SER A O 1
ATOM 1570 N N . ARG A 1 210 ? 11.819 2.690 -29.574 1.00 88.19 210 ARG A N 1
ATOM 1571 C CA . ARG A 1 210 ? 11.759 1.455 -30.384 1.00 88.19 210 ARG A CA 1
ATOM 1572 C C . ARG A 1 210 ? 10.353 0.867 -30.540 1.00 88.19 210 ARG A C 1
ATOM 1574 O O . ARG A 1 210 ? 10.143 0.035 -31.414 1.00 88.19 210 ARG A O 1
ATOM 1581 N N . ARG A 1 211 ? 9.410 1.221 -29.661 1.00 80.19 211 ARG A N 1
ATOM 1582 C CA . ARG A 1 211 ? 8.031 0.701 -29.692 1.00 80.19 211 ARG A CA 1
ATOM 1583 C C . ARG A 1 211 ? 7.066 1.628 -30.430 1.00 80.19 211 ARG A C 1
ATOM 1585 O O . ARG A 1 211 ? 6.009 1.181 -30.864 1.00 80.19 211 ARG A O 1
ATOM 1592 N N . LEU A 1 212 ? 7.392 2.918 -30.501 1.00 71.00 212 LEU A N 1
ATOM 1593 C CA . LEU A 1 212 ? 6.599 3.919 -31.216 1.00 71.00 212 LEU A CA 1
ATOM 1594 C C . LEU A 1 212 ? 6.979 4.041 -32.703 1.00 71.00 212 LEU A C 1
ATOM 1596 O O . LEU A 1 212 ? 6.238 4.689 -33.441 1.00 71.00 212 LEU A O 1
ATOM 1600 N N . SER A 1 213 ? 8.100 3.441 -33.122 1.00 55.69 213 SER A N 1
ATOM 1601 C CA . SER A 1 213 ? 8.505 3.248 -34.524 1.00 55.69 213 SER A CA 1
ATOM 1602 C C . SER A 1 213 ? 7.810 2.053 -35.164 1.00 55.69 213 SER A C 1
ATOM 1604 O O . SER A 1 213 ? 7.344 2.197 -36.313 1.00 55.69 213 SER A O 1
#

Sequence (213 aa):
MESQTVLLDLDGTLGELFTPVTAAQRVLAAAPGCRVLVLADEPVRDELARHGRLVSLDEARSASHVVIGDCRQTLSYRHLDAAFRAVRAGAELMALQRGRYYRAADGDHVDTGAIVAAVEYAAERPARVLGKPSRDFLRLADQSAGGAAAGRLWVVGDDRTTDIEMANAADAISVQVRTGKYADQRDNDALARAAHVIDSVADLPELISRRLS

Mean predicted aligned error: 5.76 Å

Solvent-accessible surface area (backbone atoms only — not comparable to full-atom values): 11825 Å² total; per-residue (Å²): 132,86,81,84,75,78,78,69,95,61,102,71,58,80,84,77,64,76,49,27,64,58,47,46,39,55,56,35,58,75,35,83,88,35,26,30,32,70,47,35,33,67,73,59,43,61,63,46,49,79,35,32,48,70,46,54,66,90,48,20,61,69,21,50,30,32,41,38,38,66,23,88,88,64,70,46,72,66,53,53,52,21,51,30,46,11,42,66,62,66,15,49,41,32,23,36,44,60,44,68,56,49,82,54,99,93,43,80,40,85,26,44,22,56,60,50,47,54,38,24,64,76,48,76,42,80,60,50,61,33,16,63,42,31,51,66,36,53,52,53,42,36,52,70,74,72,50,65,59,91,84,64,42,71,36,77,36,34,42,40,85,25,44,27,37,19,15,55,77,59,66,28,48,15,34,32,26,48,82,54,51,27,78,86,44,71,88,45,82,92,50,52,78,48,82,38,77,42,67,41,77,85,51,46,65,61,57,52,53,71,70,77,108

Foldseek 3Di:
DDDPPPPPVDPDDPLLDQALLNLVLVVLQVPPAFEEEEQADDVSVVSNVVRYHYDDLVCLLVGQAYEFAHNVPPDDVSSLVSLLNNVLSNHAAAYRDLDQWFADPVGIDGGRNVSQVSSCVSNVHHHDYSAFLDLVNLVVSCVSVVHDDQAGAEFEEADQRGGQNSCVVNVHQYEHEQPTCCVVCVPPPVTHDGPYYDPDPVCVVVVVVVVVD

Nearest PDB structures (foldseek):
  3qgm-assembly1_B  TM=8.674E-01  e=6.240E-15  Archaeoglobus fulgidus
  4i9g-assembly1_A  TM=8.529E-01  e=8.987E-14  Mycobacterium tuberculosis
  4i9g-assembly1_B  TM=8.556E-01  e=1.778E-12  Mycobacterium tuberculosis
  1vjr-assembly1_A  TM=8.528E-01  e=2.151E-12  Thermotoga maritima
  1pw5-assembly1_A  TM=8.456E-01  e=5.942E-12  Thermotoga maritima

pLDDT: mean 89.79, std 14.71, range [26.33, 98.75]

Radius of gyration: 18.5 Å; Cα contacts (8 Å, |Δi|>4): 362; chains: 1; bounding box: 41×37×58 Å

Organism: NCBI:txid1868

InterPro domains:
  IPR023214 HAD superfamily [G3DSA:3.40.50.1000] (20-130)
  IPR036412 HAD-like superfamily [SSF56784] (4-205)